Protein AF-A0A6J4XKQ8-F1 (afdb_monomer_lite)

Radius of gyration: 24.66 Å; chains: 1; bounding box: 54×67×96 Å

Foldseek 3Di:
DVVVVVVVVVVVVVVVVVVVVVVVLVVVLVVLVVLLVVLLVQLLVLLVQLLVLLQVCLVPVDLVSLVSSLVSLLSSLVSLLVQLVSCLVNLPLVSLLSSLVSLLSVLNSLVSSLPSLLVVLALVSLVSLVSSLLSSLSSLLSQLLSLQVNLPLVSLQSSLVSLVSSLVSLVSSLVSLVSSLVPDPDPVSNVSSVVSNVVSVVSNVSSVVSNVSSVVSPHDDDPDDDDDDDPDPPDPDDDPDDPDDDPPPPPDDD

Sequence (254 aa):
MSKFLICLKFLVTVLICFSLLSTILTAESAFAAEESDQLLKDAGELLRKAAAAAKQARETGDLNLSKSALQQANTAAGLLLGVADSAQKAGNAELALVALNMANQTSSVISDALLISGAAADASLASAALDVAEKTSLLISNIATMAQQTDNPPLAQAALSAANNSRSMITQVSETARLVAQISTDQTSVEAAEKVVTKSETVLNLNTQATSTALAAGAIPEEGEGFTPAETPSTVSPLPEEPPIQDTEAASQV

pLDDT: mean 82.93, std 18.86, range [33.03, 97.81]

Secondary structure (DSSP, 8-state):
-HHHHHHHHHHHHHHHHHHHHHHHHHHHHHHHHHHHHHHHHHHHHHHHHHHHHHHHHHHH--HHHHHHHHHHHHHHHHHHHHHHHHHHHHT-HHHHHHHHHHHTTHHHHHHHHHTTHHHHT-HHHHHHHHHHHHHHHHHHHHHHHHHHHTT-HHHHHHHHHHHHHHHHHHHHHHHHHHHHHHH---HHHHHHHHHHHHHHHHHHHHHHHHHHHHHHTT-----S----PPPP----PPPPPPPP----------

Structure (mmCIF, N/CA/C/O backbone):
data_AF-A0A6J4XKQ8-F1
#
_entry.id   AF-A0A6J4XKQ8-F1
#
loop_
_atom_site.group_PDB
_atom_site.id
_atom_site.type_symbol
_atom_site.label_atom_id
_atom_site.label_alt_id
_atom_site.label_comp_id
_atom_site.label_asym_id
_atom_site.label_entity_id
_atom_site.label_seq_id
_atom_site.pdbx_PDB_ins_code
_atom_site.Cartn_x
_atom_site.Cartn_y
_atom_site.Cartn_z
_atom_site.occupancy
_atom_site.B_iso_or_equiv
_atom_site.auth_seq_id
_atom_site.auth_comp_id
_atom_site.auth_asym_id
_atom_site.auth_atom_id
_atom_site.pdbx_PDB_model_num
ATOM 1 N N . MET A 1 1 ? 22.391 14.446 -61.683 1.00 58.12 1 MET A N 1
ATOM 2 C CA . MET A 1 1 ? 22.581 15.407 -60.569 1.00 58.12 1 MET A CA 1
ATOM 3 C C . MET A 1 1 ? 21.318 15.659 -59.737 1.00 58.12 1 MET A C 1
ATOM 5 O O . MET A 1 1 ? 21.415 15.566 -58.524 1.00 58.12 1 MET A O 1
ATOM 9 N N . SER A 1 2 ? 20.136 15.898 -60.326 1.00 63.03 2 SER A N 1
ATOM 10 C CA . SER A 1 2 ? 18.899 16.222 -59.570 1.00 63.03 2 SER A CA 1
ATOM 11 C C . SER A 1 2 ? 18.481 15.189 -58.494 1.00 63.03 2 SER A C 1
ATOM 13 O O . SER A 1 2 ? 18.178 15.575 -57.369 1.00 63.03 2 SER A O 1
ATOM 15 N N . LYS A 1 3 ? 18.556 13.876 -58.773 1.00 61.88 3 LYS A N 1
ATOM 16 C CA . LYS A 1 3 ? 18.161 12.819 -57.811 1.00 61.88 3 LYS A CA 1
ATOM 17 C C . LYS A 1 3 ? 19.045 12.742 -56.554 1.00 61.88 3 LYS A C 1
ATOM 19 O O . LYS A 1 3 ? 18.553 12.414 -55.481 1.00 61.88 3 LYS A O 1
ATOM 24 N N . PHE A 1 4 ? 20.328 13.087 -56.674 1.00 71.19 4 PHE A N 1
ATOM 25 C CA . PHE A 1 4 ? 21.279 13.051 -55.556 1.00 71.19 4 PHE A CA 1
ATOM 26 C C . PHE A 1 4 ? 20.995 14.168 -54.539 1.00 71.19 4 PHE A C 1
ATOM 28 O O . PHE A 1 4 ? 21.003 13.941 -53.334 1.00 71.19 4 PHE A O 1
ATOM 35 N N . LEU A 1 5 ? 20.638 15.358 -55.036 1.00 67.94 5 LEU A N 1
ATOM 36 C CA . LEU A 1 5 ? 20.221 16.498 -54.214 1.00 67.94 5 LEU A CA 1
ATOM 37 C C . LEU A 1 5 ? 18.901 16.247 -53.466 1.00 67.94 5 LEU A C 1
ATOM 39 O O . LEU A 1 5 ? 18.729 16.762 -52.365 1.00 67.94 5 LEU A O 1
ATOM 43 N N . ILE A 1 6 ? 17.985 15.453 -54.030 1.00 73.69 6 ILE A N 1
ATOM 44 C CA . ILE A 1 6 ? 16.715 15.087 -53.378 1.00 73.69 6 ILE A CA 1
ATOM 45 C C . ILE A 1 6 ? 16.954 14.079 -52.241 1.00 73.69 6 ILE A C 1
ATOM 47 O O . ILE A 1 6 ? 16.452 14.288 -51.139 1.00 73.69 6 ILE A O 1
ATOM 51 N N . CYS A 1 7 ? 17.775 13.044 -52.466 1.00 66.81 7 CYS A N 1
ATOM 52 C CA . CYS A 1 7 ? 18.160 12.089 -51.417 1.00 66.81 7 CYS A CA 1
ATOM 53 C C . CYS A 1 7 ? 18.889 12.766 -50.250 1.00 66.81 7 CYS A C 1
ATOM 55 O O . CYS A 1 7 ? 18.585 12.488 -49.093 1.00 66.81 7 CYS A O 1
ATOM 57 N N . LEU A 1 8 ? 19.817 13.682 -50.548 1.00 73.19 8 LEU A N 1
ATOM 58 C CA . LEU A 1 8 ? 20.568 14.402 -49.521 1.00 73.19 8 LEU A CA 1
ATOM 59 C C . LEU A 1 8 ? 19.650 15.285 -48.661 1.00 73.19 8 LEU A C 1
ATOM 61 O O . LEU A 1 8 ? 19.777 15.292 -47.442 1.00 73.19 8 LEU A O 1
ATOM 65 N N . LYS A 1 9 ? 18.685 15.982 -49.278 1.00 74.06 9 LYS A N 1
ATOM 66 C CA . LYS A 1 9 ? 17.699 16.791 -48.544 1.00 74.06 9 LYS A CA 1
ATOM 67 C C . LYS A 1 9 ? 16.803 15.938 -47.645 1.00 74.06 9 LYS A C 1
ATOM 69 O O . LYS A 1 9 ? 16.582 16.318 -46.504 1.00 74.06 9 LYS A O 1
ATOM 74 N N . PHE A 1 10 ? 16.344 14.781 -48.125 1.00 75.31 10 PHE A N 1
ATOM 75 C CA . PHE A 1 10 ? 15.509 13.876 -47.330 1.00 75.31 10 PHE A CA 1
ATOM 76 C C . PHE A 1 10 ? 16.264 13.310 -46.117 1.00 75.31 10 PHE A C 1
ATOM 78 O O . PHE A 1 10 ? 15.735 13.322 -45.010 1.00 75.31 10 PHE A O 1
ATOM 85 N N . LEU A 1 11 ? 17.526 12.900 -46.298 1.00 76.88 11 LEU A N 1
ATOM 86 C CA . LEU A 1 11 ? 18.382 12.416 -45.210 1.00 76.88 11 LEU A CA 1
ATOM 87 C C . LEU A 1 11 ? 18.601 13.490 -44.131 1.00 76.88 11 LEU A C 1
ATOM 89 O O . LEU A 1 11 ? 18.494 13.200 -42.943 1.00 76.88 11 LEU A O 1
ATOM 93 N N . VAL A 1 12 ? 18.867 14.737 -44.539 1.00 74.00 12 VAL A N 1
ATOM 94 C CA . VAL A 1 12 ? 19.065 15.864 -43.613 1.00 74.00 12 VAL A CA 1
ATOM 95 C C . VAL A 1 12 ? 17.780 16.185 -42.848 1.00 74.00 12 VAL A C 1
ATOM 97 O O . VAL A 1 12 ? 17.836 16.386 -41.640 1.00 74.00 12 VAL A O 1
ATOM 100 N N . THR A 1 13 ? 16.615 16.178 -43.503 1.00 76.56 13 THR A N 1
ATOM 101 C CA . THR A 1 13 ? 15.329 16.388 -42.818 1.00 76.56 13 THR A CA 1
ATOM 102 C C . THR A 1 13 ? 15.037 15.281 -41.804 1.00 76.56 13 THR A C 1
ATOM 104 O O . THR A 1 13 ? 14.657 15.589 -40.678 1.00 76.56 13 THR A O 1
ATOM 107 N N . VAL A 1 14 ? 15.274 14.011 -42.152 1.00 74.81 14 VAL A N 1
ATOM 108 C CA . VAL A 1 14 ? 15.097 12.881 -41.223 1.00 74.81 14 VAL A CA 1
ATOM 109 C C . VAL A 1 14 ? 16.048 12.993 -40.027 1.00 74.81 14 VAL A C 1
ATOM 111 O O . VAL A 1 14 ? 15.611 12.806 -38.895 1.00 74.81 14 VAL A O 1
ATOM 114 N N . LEU A 1 15 ? 17.314 13.361 -40.249 1.00 69.06 15 LEU A N 1
ATOM 115 C CA . LEU A 1 15 ? 18.291 13.571 -39.175 1.00 69.06 15 LEU A CA 1
ATOM 116 C C . LEU A 1 15 ? 17.899 14.723 -38.242 1.00 69.06 15 LEU A C 1
ATOM 118 O O . LEU A 1 15 ? 18.002 14.566 -37.031 1.00 69.06 15 LEU A O 1
ATOM 122 N N . ILE A 1 16 ? 17.403 15.843 -38.781 1.00 73.06 16 ILE A N 1
ATOM 123 C CA . ILE A 1 16 ? 16.929 16.981 -37.976 1.00 73.06 16 ILE A CA 1
ATOM 124 C C . ILE A 1 16 ? 15.706 16.583 -37.141 1.00 73.06 16 ILE A C 1
ATOM 126 O O . ILE A 1 16 ? 15.649 16.887 -35.949 1.00 73.06 16 ILE A O 1
ATOM 130 N N . CYS A 1 17 ? 14.745 15.869 -37.734 1.00 65.12 17 CYS A N 1
ATOM 131 C CA . CYS A 1 17 ? 13.585 15.358 -37.005 1.00 65.12 17 CYS A CA 1
ATOM 132 C C . CYS A 1 17 ? 13.999 14.380 -35.900 1.00 65.12 17 CYS A C 1
ATOM 134 O O . CYS A 1 17 ? 13.488 14.484 -34.790 1.00 65.12 17 CYS A O 1
ATOM 136 N N . PHE A 1 18 ? 14.955 13.484 -36.165 1.00 66.56 18 PHE A N 1
ATOM 137 C CA . PHE A 1 18 ? 15.465 12.544 -35.167 1.00 66.56 18 PHE A CA 1
ATOM 138 C C . PHE A 1 18 ? 16.222 13.258 -34.039 1.00 66.56 18 PHE A C 1
ATOM 140 O O . PHE A 1 18 ? 16.016 12.937 -32.873 1.00 66.56 18 PHE A O 1
ATOM 147 N N . SER A 1 19 ? 17.034 14.276 -34.352 1.00 58.72 19 SER A N 1
ATOM 148 C CA . SER A 1 19 ? 17.721 15.070 -33.329 1.00 58.72 19 SER A CA 1
ATOM 149 C C . SER A 1 19 ? 16.749 15.879 -32.473 1.00 58.72 19 SER A C 1
ATOM 151 O O . SER A 1 19 ? 16.902 15.913 -31.256 1.00 58.72 19 SER A O 1
ATOM 153 N N . LEU A 1 20 ? 15.719 16.485 -33.073 1.00 64.00 20 LEU A N 1
ATOM 154 C CA . LEU A 1 20 ? 14.698 17.227 -32.329 1.00 64.00 20 LEU A CA 1
ATOM 155 C C . LEU A 1 20 ? 13.884 16.291 -31.434 1.00 64.00 20 LEU A C 1
ATOM 157 O O . LEU A 1 20 ? 13.702 16.592 -30.260 1.00 64.00 20 LEU A O 1
ATOM 161 N N . LEU A 1 21 ? 13.469 15.134 -31.958 1.00 65.12 21 LEU A N 1
ATOM 162 C CA . LEU A 1 21 ? 12.744 14.126 -31.189 1.00 65.12 21 LEU A CA 1
ATOM 163 C C . LEU A 1 21 ? 13.592 13.590 -30.030 1.00 65.12 21 LEU A C 1
ATOM 165 O O . LEU A 1 21 ? 13.099 13.506 -28.913 1.00 65.12 21 LEU A O 1
ATOM 169 N N . SER A 1 22 ? 14.877 13.311 -30.269 1.00 60.38 22 SER A N 1
ATOM 170 C CA . SER A 1 22 ? 15.812 12.884 -29.224 1.00 60.38 22 SER A CA 1
ATOM 171 C C . SER A 1 22 ? 16.005 13.956 -28.153 1.00 60.38 22 SER A C 1
ATOM 173 O O . SER A 1 22 ? 16.063 13.615 -26.979 1.00 60.38 22 SER A O 1
ATOM 175 N N . THR A 1 23 ? 16.087 15.235 -28.535 1.00 60.22 23 THR A N 1
ATOM 176 C CA . THR A 1 23 ? 16.286 16.340 -27.581 1.00 60.22 23 THR A CA 1
ATOM 177 C C . THR A 1 23 ? 15.043 16.553 -26.713 1.00 60.22 23 THR A C 1
ATOM 179 O O . THR A 1 23 ? 15.157 16.750 -25.503 1.00 60.22 23 THR A O 1
ATOM 182 N N . ILE A 1 24 ? 13.852 16.466 -27.316 1.00 59.69 24 ILE A N 1
ATOM 183 C CA . ILE A 1 24 ? 12.571 16.551 -26.604 1.00 59.69 24 ILE A CA 1
ATOM 184 C C . ILE A 1 24 ? 12.434 15.378 -25.622 1.00 59.69 24 ILE A C 1
ATOM 186 O O . ILE A 1 24 ? 12.161 15.619 -24.450 1.00 59.69 24 ILE A O 1
ATOM 190 N N . LEU A 1 25 ? 12.736 14.145 -26.056 1.00 59.19 25 LEU A N 1
ATOM 191 C CA . LEU A 1 25 ? 12.721 12.964 -25.181 1.00 59.19 25 LEU A CA 1
ATOM 192 C C . LEU A 1 25 ? 13.674 13.115 -23.986 1.00 59.19 25 LEU A C 1
ATOM 194 O O . LEU A 1 25 ? 13.309 12.792 -22.858 1.00 59.19 25 LEU A O 1
ATOM 198 N N . THR A 1 26 ? 14.888 13.630 -24.211 1.00 60.62 26 THR A N 1
ATOM 199 C CA . THR A 1 26 ? 15.856 13.826 -23.121 1.00 60.62 26 THR A CA 1
ATOM 200 C C . THR A 1 26 ? 15.419 14.905 -22.134 1.00 60.62 26 THR A C 1
ATOM 202 O O . THR A 1 26 ? 15.593 14.727 -20.931 1.00 60.62 26 THR A O 1
ATOM 205 N N . ALA A 1 27 ? 14.818 16.000 -22.606 1.00 55.28 27 ALA A N 1
ATOM 206 C CA . ALA A 1 27 ? 14.344 17.061 -21.722 1.00 55.28 27 ALA A CA 1
ATOM 207 C C . ALA A 1 27 ? 13.188 16.578 -20.831 1.00 55.28 27 ALA A C 1
ATOM 209 O O . ALA A 1 27 ? 13.205 16.814 -19.627 1.00 55.28 27 ALA A O 1
ATOM 210 N N . GLU A 1 28 ? 12.229 15.844 -21.397 1.00 58.56 28 GLU A N 1
ATOM 211 C CA . GLU A 1 28 ? 11.072 15.314 -20.664 1.00 58.56 28 GLU A CA 1
ATOM 212 C C . GLU A 1 28 ? 11.491 14.300 -19.585 1.00 58.56 28 GLU A C 1
ATOM 214 O O . GLU A 1 28 ? 10.994 14.342 -18.461 1.00 58.56 28 GLU A O 1
ATOM 219 N N . SER A 1 29 ? 12.497 13.467 -19.877 1.00 58.44 29 SER A N 1
ATOM 220 C CA . SER A 1 29 ? 13.060 12.531 -18.896 1.00 58.44 29 SER A CA 1
ATOM 221 C C . SER A 1 29 ? 13.779 13.213 -17.722 1.00 58.44 29 SER A C 1
ATOM 223 O O . SER A 1 29 ? 13.717 12.714 -16.600 1.00 58.44 29 SER A O 1
ATOM 225 N N . ALA A 1 30 ? 14.419 14.367 -17.947 1.00 60.91 30 ALA A N 1
ATOM 226 C CA . ALA A 1 30 ? 15.122 15.104 -16.897 1.00 60.91 30 ALA A CA 1
ATOM 227 C C . ALA A 1 30 ? 14.151 15.801 -15.928 1.00 60.91 30 ALA A C 1
ATOM 229 O O . ALA A 1 30 ? 14.343 15.732 -14.717 1.00 60.91 30 ALA A O 1
ATOM 230 N N . PHE A 1 31 ? 13.076 16.406 -16.445 1.00 60.66 31 PHE A N 1
ATOM 231 C CA . PHE A 1 31 ? 12.035 17.015 -15.608 1.00 60.66 31 PHE A CA 1
ATOM 232 C C . PHE A 1 31 ? 11.281 15.973 -14.772 1.00 60.66 31 PHE A C 1
ATOM 234 O O . PHE A 1 31 ? 11.050 16.191 -13.585 1.00 60.66 31 PHE A O 1
ATOM 241 N N . ALA A 1 32 ? 10.955 14.816 -15.360 1.00 66.75 32 ALA A N 1
ATOM 242 C CA . ALA A 1 32 ? 10.296 13.728 -14.639 1.00 66.75 32 ALA A CA 1
ATOM 243 C C . ALA A 1 32 ? 11.164 13.163 -13.497 1.00 66.75 32 ALA A C 1
ATOM 245 O O . ALA A 1 32 ? 10.631 12.733 -12.472 1.00 66.75 32 ALA A O 1
ATOM 246 N N . ALA A 1 33 ? 12.493 13.174 -13.651 1.00 69.81 33 ALA A N 1
ATOM 247 C CA . ALA A 1 33 ? 13.421 12.749 -12.606 1.00 69.81 33 ALA A CA 1
ATOM 248 C C . ALA A 1 33 ? 13.465 13.743 -11.431 1.00 69.81 33 ALA A C 1
ATOM 250 O O . ALA A 1 33 ? 13.356 13.325 -10.282 1.00 69.81 33 ALA A O 1
ATOM 251 N N . GLU A 1 34 ? 13.551 15.049 -11.707 1.00 76.62 34 GLU A N 1
ATOM 252 C CA . GLU A 1 34 ? 13.601 16.085 -10.663 1.00 76.62 34 GLU A CA 1
ATOM 253 C C . GLU A 1 34 ? 12.299 16.152 -9.845 1.00 76.62 34 GLU A C 1
ATOM 255 O O . GLU A 1 34 ? 12.335 16.247 -8.616 1.00 76.62 34 GLU A O 1
ATOM 260 N N . GLU A 1 35 ? 11.143 16.018 -10.502 1.00 85.56 35 GLU A N 1
ATOM 261 C CA . GLU A 1 35 ? 9.848 15.927 -9.819 1.00 85.56 35 GLU A CA 1
ATOM 262 C C . GLU A 1 35 ? 9.760 14.671 -8.939 1.00 85.56 35 GLU A C 1
ATOM 264 O O . GLU A 1 35 ? 9.340 14.741 -7.781 1.00 85.56 35 GLU A O 1
ATOM 269 N N . SER A 1 36 ? 10.211 13.524 -9.455 1.00 87.38 36 SER A N 1
ATOM 270 C CA . SER A 1 36 ? 10.188 12.258 -8.713 1.00 87.38 36 SER A CA 1
ATOM 271 C C . SER A 1 36 ? 11.089 12.290 -7.475 1.00 87.38 36 SER A C 1
ATOM 273 O O . SER A 1 36 ? 10.702 11.774 -6.427 1.00 87.38 36 SER A O 1
ATOM 275 N N . ASP A 1 37 ? 12.249 12.945 -7.554 1.00 88.69 37 ASP A N 1
ATOM 276 C CA . ASP A 1 37 ? 13.157 13.120 -6.416 1.00 88.69 37 ASP A CA 1
ATOM 277 C C . ASP A 1 37 ? 12.525 13.946 -5.292 1.00 88.69 37 ASP A C 1
ATOM 279 O O . ASP A 1 37 ? 12.684 13.618 -4.110 1.00 88.69 37 ASP A O 1
ATOM 283 N N . GLN A 1 38 ? 11.790 15.009 -5.630 1.00 91.06 38 GLN A N 1
ATOM 284 C CA . GLN A 1 38 ? 11.085 15.802 -4.626 1.00 91.06 38 GLN A CA 1
ATOM 285 C C . GLN A 1 38 ? 9.952 14.996 -3.980 1.00 91.06 38 GLN A C 1
ATOM 287 O O . GLN A 1 38 ? 9.848 14.963 -2.753 1.00 91.06 38 GLN A O 1
ATOM 292 N N . LEU A 1 39 ? 9.162 14.273 -4.781 1.00 94.19 39 LEU A N 1
ATOM 293 C CA . LEU A 1 39 ? 8.099 13.399 -4.275 1.00 94.19 39 LEU A CA 1
ATOM 294 C C . LEU A 1 39 ? 8.641 12.319 -3.329 1.00 94.19 39 LEU A C 1
ATOM 296 O O . LEU A 1 39 ? 8.021 12.038 -2.303 1.00 94.19 39 LEU A O 1
ATOM 300 N N . LEU A 1 40 ? 9.805 11.735 -3.635 1.00 94.94 40 LEU A N 1
ATOM 301 C CA . LEU A 1 40 ? 10.474 10.769 -2.762 1.00 94.94 40 LEU A CA 1
ATOM 302 C C . LEU A 1 40 ? 10.909 11.394 -1.434 1.00 94.94 40 LEU A C 1
ATOM 304 O O . LEU A 1 40 ? 10.693 10.793 -0.379 1.00 94.94 40 LEU A O 1
ATOM 308 N N . LYS A 1 41 ? 11.488 12.600 -1.453 1.00 94.38 41 LYS A N 1
ATOM 309 C CA . LYS A 1 41 ? 11.872 13.316 -0.224 1.00 94.38 41 LYS A CA 1
ATOM 310 C C . LYS A 1 41 ? 10.656 13.593 0.656 1.00 94.38 41 LYS A C 1
ATOM 312 O O . LYS A 1 41 ? 10.679 13.253 1.842 1.00 94.38 41 LYS A O 1
ATOM 317 N N . ASP A 1 42 ? 9.588 14.119 0.066 1.00 96.38 42 ASP A N 1
ATOM 318 C CA . ASP A 1 42 ? 8.350 14.450 0.773 1.00 96.38 42 ASP A CA 1
ATOM 319 C C . ASP A 1 42 ? 7.683 13.189 1.343 1.00 96.38 42 ASP A C 1
ATOM 321 O O . ASP A 1 42 ? 7.287 13.153 2.512 1.00 96.38 42 ASP A O 1
ATOM 325 N N . ALA A 1 43 ? 7.624 12.109 0.556 1.00 96.12 43 ALA A N 1
ATOM 326 C CA . ALA A 1 43 ? 7.131 10.815 1.017 1.00 96.12 43 ALA A CA 1
ATOM 327 C C . ALA A 1 43 ? 7.962 10.274 2.188 1.00 96.12 43 ALA A C 1
ATOM 329 O O . ALA A 1 43 ? 7.404 9.775 3.166 1.00 96.12 43 ALA A O 1
ATOM 330 N N . GLY A 1 44 ? 9.289 10.398 2.125 1.00 95.00 44 GLY A N 1
ATOM 331 C CA . GLY A 1 44 ? 10.193 9.950 3.182 1.00 95.00 44 GLY A CA 1
ATOM 332 C C . GLY A 1 44 ? 10.031 10.738 4.478 1.00 95.00 44 GLY A C 1
ATOM 333 O O . GLY A 1 44 ? 10.047 10.160 5.567 1.00 95.00 44 GLY A O 1
ATOM 334 N N . GLU A 1 45 ? 9.832 12.053 4.389 1.00 97.00 45 GLU A N 1
ATOM 335 C CA . GLU A 1 45 ? 9.540 12.884 5.555 1.00 97.00 45 GLU A CA 1
ATOM 336 C C . GLU A 1 45 ? 8.201 12.504 6.195 1.00 97.00 45 GLU A C 1
ATOM 338 O O . GLU A 1 45 ? 8.130 12.316 7.414 1.00 97.00 45 GLU A O 1
ATOM 343 N N . LEU A 1 46 ? 7.160 12.325 5.379 1.00 97.50 46 LEU A N 1
ATOM 344 C CA . LEU A 1 46 ? 5.842 11.895 5.838 1.00 97.50 46 LEU A CA 1
ATOM 345 C C . LEU A 1 46 ? 5.886 10.513 6.494 1.00 97.50 46 LEU A C 1
ATOM 347 O O . LEU A 1 46 ? 5.298 10.345 7.557 1.00 97.50 46 LEU A O 1
ATOM 351 N N . LEU A 1 47 ? 6.617 9.544 5.934 1.00 96.25 47 LEU A N 1
ATOM 352 C CA . LEU A 1 47 ? 6.777 8.216 6.541 1.00 96.25 47 LEU A CA 1
ATOM 353 C C . LEU A 1 47 ? 7.508 8.279 7.882 1.00 96.25 47 LEU A C 1
ATOM 355 O O . LEU A 1 47 ? 7.101 7.609 8.830 1.00 96.25 47 LEU A O 1
ATOM 359 N N . ARG A 1 48 ? 8.547 9.113 8.002 1.00 97.00 48 ARG A N 1
ATOM 360 C CA . ARG A 1 48 ? 9.260 9.301 9.274 1.00 97.00 48 ARG A CA 1
ATOM 361 C C . ARG A 1 48 ? 8.336 9.874 10.347 1.00 97.00 48 ARG A C 1
ATOM 363 O O . ARG A 1 48 ? 8.321 9.375 11.472 1.00 97.00 48 ARG A O 1
ATOM 370 N N . LYS A 1 49 ? 7.564 10.908 10.005 1.00 96.81 49 LYS A N 1
ATOM 371 C CA . LYS A 1 49 ? 6.590 11.515 10.920 1.00 96.81 49 LYS A CA 1
ATOM 372 C C . LYS A 1 49 ? 5.463 10.531 11.268 1.00 96.81 49 LYS A C 1
ATOM 374 O O . LYS A 1 49 ? 5.105 10.419 12.439 1.00 96.81 49 LYS A O 1
ATOM 379 N N . ALA A 1 50 ? 4.988 9.752 10.294 1.00 95.88 50 ALA A N 1
ATOM 380 C CA . ALA A 1 50 ? 3.979 8.717 10.491 1.00 95.88 50 ALA A CA 1
ATOM 381 C C . ALA A 1 50 ? 4.460 7.626 11.456 1.00 95.88 50 ALA A C 1
ATOM 383 O O . ALA A 1 50 ? 3.753 7.287 12.399 1.00 95.88 50 ALA A O 1
ATOM 384 N N . ALA A 1 51 ? 5.682 7.120 11.269 1.00 94.75 51 ALA A N 1
ATOM 385 C CA . ALA A 1 51 ? 6.278 6.113 12.143 1.00 94.75 51 ALA A CA 1
ATOM 386 C C . ALA A 1 51 ? 6.463 6.629 13.576 1.00 94.75 51 ALA A C 1
ATOM 388 O O . ALA A 1 51 ? 6.132 5.929 14.532 1.00 94.75 51 ALA A O 1
ATOM 389 N N . ALA A 1 52 ? 6.934 7.870 13.741 1.00 95.19 52 ALA A N 1
ATOM 390 C CA . ALA A 1 52 ? 7.057 8.490 15.058 1.00 95.19 52 ALA A CA 1
ATOM 391 C C . ALA A 1 52 ? 5.692 8.628 15.754 1.00 95.19 52 ALA A C 1
ATOM 393 O O . ALA A 1 52 ? 5.560 8.261 16.922 1.00 95.19 52 ALA A O 1
ATOM 394 N N . ALA A 1 53 ? 4.669 9.093 15.029 1.00 95.56 53 ALA A N 1
ATOM 395 C CA . ALA A 1 53 ? 3.314 9.228 15.552 1.00 95.56 53 ALA A CA 1
ATOM 396 C C . ALA A 1 53 ? 2.679 7.871 15.896 1.00 95.56 53 ALA A C 1
ATOM 398 O O . ALA A 1 53 ? 2.079 7.752 16.959 1.00 95.56 53 ALA A O 1
ATOM 399 N N . ALA A 1 54 ? 2.844 6.839 15.059 1.00 93.44 54 ALA A N 1
ATOM 400 C CA . ALA A 1 54 ? 2.325 5.493 15.325 1.00 93.44 54 ALA A CA 1
ATOM 401 C C . ALA A 1 54 ? 2.982 4.867 16.559 1.00 93.44 54 ALA A C 1
ATOM 403 O O . ALA A 1 54 ? 2.298 4.319 17.423 1.00 93.44 54 ALA A O 1
ATOM 404 N N . LYS A 1 55 ? 4.306 5.010 16.684 1.00 94.12 55 LYS A N 1
ATOM 405 C CA . LYS A 1 55 ? 5.039 4.558 17.867 1.00 94.12 55 LYS A CA 1
ATOM 406 C C . LYS A 1 55 ? 4.542 5.264 19.128 1.00 94.12 55 LYS A C 1
ATOM 408 O O . LYS A 1 55 ? 4.248 4.605 20.120 1.00 94.12 55 LYS A O 1
ATOM 413 N N . GLN A 1 56 ? 4.403 6.588 19.081 1.00 93.44 56 GLN A N 1
ATOM 414 C CA . GLN A 1 56 ? 3.901 7.352 20.218 1.00 93.44 56 GLN A CA 1
ATOM 415 C C . GLN A 1 56 ? 2.452 6.970 20.556 1.00 93.44 56 GLN A C 1
ATOM 417 O O . GLN A 1 56 ? 2.142 6.785 21.726 1.00 93.44 56 GLN A O 1
ATOM 422 N N . ALA A 1 57 ? 1.589 6.775 19.554 1.00 92.62 57 ALA A N 1
ATOM 423 C CA . ALA A 1 57 ? 0.213 6.312 19.739 1.00 92.62 57 ALA A CA 1
ATOM 424 C C . ALA A 1 57 ? 0.154 4.960 20.456 1.00 92.62 57 ALA A C 1
ATOM 426 O O . ALA A 1 57 ? -0.656 4.768 21.359 1.00 92.62 57 ALA A O 1
ATOM 427 N N . ARG A 1 58 ? 1.043 4.032 20.092 1.00 90.81 58 ARG A N 1
ATOM 428 C CA . ARG A 1 58 ? 1.178 2.732 20.752 1.00 90.81 58 ARG A CA 1
ATOM 429 C C . ARG A 1 58 ? 1.630 2.865 22.209 1.00 90.81 58 ARG A C 1
ATOM 431 O O . ARG A 1 58 ? 1.153 2.116 23.055 1.00 90.81 58 ARG A O 1
ATOM 438 N N . GLU A 1 59 ? 2.546 3.784 22.502 1.00 91.94 59 GLU A N 1
ATOM 439 C CA . GLU A 1 59 ? 3.064 4.017 23.858 1.00 91.94 59 GLU A CA 1
ATOM 440 C C . GLU A 1 59 ? 2.043 4.716 24.769 1.00 91.94 59 GLU A C 1
ATOM 442 O O . GLU A 1 59 ? 1.981 4.418 25.962 1.00 91.94 59 GLU A O 1
ATOM 447 N N . THR A 1 60 ? 1.236 5.629 24.226 1.00 93.12 60 THR A N 1
ATOM 448 C CA . THR A 1 60 ? 0.293 6.450 25.003 1.00 93.12 60 THR A CA 1
ATOM 449 C C . THR A 1 60 ? -1.152 5.961 24.949 1.00 93.12 60 THR A C 1
ATOM 451 O O . THR A 1 60 ? -1.965 6.386 25.769 1.00 93.12 60 THR A O 1
ATOM 454 N N . GLY A 1 61 ? -1.496 5.096 23.993 1.00 90.25 61 GLY A N 1
ATOM 455 C CA . GLY A 1 61 ? -2.879 4.724 23.694 1.00 90.25 61 GLY A CA 1
ATOM 456 C C . GLY A 1 61 ? -3.675 5.812 22.959 1.00 90.25 61 GLY A C 1
ATOM 457 O O . GLY A 1 61 ? -4.902 5.739 22.921 1.00 90.25 61 GLY A O 1
ATOM 458 N N . ASP A 1 62 ? -3.020 6.842 22.408 1.00 92.06 62 ASP A N 1
ATOM 459 C CA . ASP A 1 62 ? -3.702 7.987 21.792 1.00 92.06 62 ASP A CA 1
ATOM 460 C C . ASP A 1 62 ? -4.194 7.680 20.366 1.00 92.06 62 ASP A C 1
ATOM 462 O O . ASP A 1 62 ? -3.433 7.643 19.395 1.00 92.06 62 ASP A O 1
ATOM 466 N N . LEU A 1 63 ? -5.514 7.531 20.232 1.00 91.81 63 LEU A N 1
ATOM 467 C CA . LEU A 1 63 ? -6.192 7.288 18.956 1.00 91.81 63 LEU A CA 1
ATOM 468 C C . LEU A 1 63 ? -5.977 8.395 17.921 1.00 91.81 63 LEU A C 1
ATOM 470 O O . LEU A 1 63 ? -5.932 8.102 16.724 1.00 91.81 63 LEU A O 1
ATOM 474 N N . ASN A 1 64 ? -5.837 9.654 18.339 1.00 93.69 64 ASN A N 1
ATOM 475 C CA . ASN A 1 64 ? -5.625 10.758 17.405 1.00 93.69 64 ASN A CA 1
ATOM 476 C C . ASN A 1 64 ? -4.230 10.689 16.781 1.00 93.69 64 ASN A C 1
ATOM 478 O O . ASN A 1 64 ? -4.079 10.991 15.595 1.00 93.69 64 ASN A O 1
ATOM 482 N N . LEU A 1 65 ? -3.228 10.232 17.538 1.00 95.25 65 LEU A N 1
ATOM 483 C CA . LEU A 1 65 ? -1.893 9.981 17.000 1.00 95.25 65 LEU A CA 1
ATOM 484 C C . LEU A 1 65 ? -1.904 8.821 15.999 1.00 95.25 65 LEU A C 1
ATOM 486 O O . LEU A 1 65 ? -1.309 8.967 14.933 1.00 95.25 65 LEU A O 1
ATOM 490 N N . SER A 1 66 ? -2.649 7.736 16.251 1.00 94.69 66 SER A N 1
ATOM 491 C CA . SER A 1 66 ? -2.818 6.664 15.253 1.00 94.69 66 SER A CA 1
ATOM 492 C C . SER A 1 66 ? -3.506 7.155 13.979 1.00 94.69 66 SER A C 1
ATOM 494 O O . SER A 1 66 ? -3.054 6.839 12.880 1.00 94.69 66 SER A O 1
ATOM 496 N N . LYS A 1 67 ? -4.564 7.970 14.094 1.00 94.94 67 LYS A N 1
ATOM 497 C CA . LYS A 1 67 ? -5.239 8.570 12.926 1.00 94.94 67 LYS A CA 1
ATOM 498 C C . LYS A 1 67 ? -4.287 9.463 12.134 1.00 94.94 67 LYS A C 1
ATOM 500 O O . LYS A 1 67 ? -4.211 9.343 10.914 1.00 94.94 67 LYS A O 1
ATOM 505 N N . SER A 1 68 ? -3.527 10.307 12.829 1.00 96.12 68 SER A N 1
ATOM 506 C CA . SER A 1 68 ? -2.514 11.174 12.220 1.00 96.12 68 SER A CA 1
ATOM 507 C C . SER A 1 68 ? -1.419 10.367 11.517 1.00 96.12 68 SER A C 1
ATOM 509 O O . SER A 1 68 ? -1.060 10.677 10.382 1.00 96.12 68 SER A O 1
ATOM 511 N N . ALA A 1 69 ? -0.934 9.291 12.141 1.00 96.31 69 ALA A N 1
ATOM 512 C CA . ALA A 1 69 ? 0.063 8.404 11.555 1.00 96.31 69 ALA A CA 1
ATOM 513 C C . ALA A 1 69 ? -0.440 7.755 10.259 1.00 96.31 69 ALA A C 1
ATOM 515 O O . ALA A 1 69 ? 0.228 7.828 9.228 1.00 96.31 69 ALA A O 1
ATOM 516 N N . LEU A 1 70 ? -1.647 7.183 10.285 1.00 96.31 70 LEU A N 1
ATOM 517 C CA . LEU A 1 70 ? -2.261 6.569 9.108 1.00 96.31 70 LEU A CA 1
ATOM 518 C C . LEU A 1 70 ? -2.533 7.597 8.008 1.00 96.31 70 LEU A C 1
ATOM 520 O O . LEU A 1 70 ? -2.288 7.311 6.841 1.00 96.31 70 LEU A O 1
ATOM 524 N N . GLN A 1 71 ? -2.964 8.812 8.353 1.00 97.44 71 GLN A N 1
ATOM 525 C CA . GLN A 1 71 ? -3.156 9.888 7.380 1.00 97.44 71 GLN A CA 1
ATOM 526 C C . GLN A 1 71 ? -1.842 10.266 6.683 1.00 97.44 71 GLN A C 1
ATOM 528 O O . GLN A 1 71 ? -1.810 10.398 5.461 1.00 97.44 71 GLN A O 1
ATOM 533 N N . GLN A 1 72 ? -0.752 10.415 7.437 1.00 96.75 72 GLN A N 1
ATOM 534 C CA . GLN A 1 72 ? 0.559 10.744 6.878 1.00 96.75 72 GLN A CA 1
ATOM 535 C C . GLN A 1 72 ? 1.105 9.611 6.003 1.00 96.75 72 GLN A C 1
ATOM 537 O O . GLN A 1 72 ? 1.563 9.871 4.890 1.00 96.75 72 GLN A O 1
ATOM 542 N N . ALA A 1 73 ? 0.976 8.356 6.447 1.00 96.94 73 ALA A N 1
ATOM 543 C CA . ALA A 1 73 ? 1.324 7.187 5.640 1.00 96.94 73 ALA A CA 1
ATOM 544 C C . ALA A 1 73 ? 0.481 7.101 4.359 1.00 96.94 73 ALA A C 1
ATOM 546 O O . ALA A 1 73 ? 1.000 6.755 3.301 1.00 96.94 73 ALA A O 1
ATOM 547 N N . ASN A 1 74 ? -0.799 7.472 4.422 1.00 97.31 74 ASN A N 1
ATOM 548 C CA . ASN A 1 74 ? -1.704 7.471 3.276 1.00 97.31 74 ASN A CA 1
ATOM 549 C C . ASN A 1 74 ? -1.329 8.532 2.233 1.00 97.31 74 ASN A C 1
ATOM 551 O O . ASN A 1 74 ? -1.447 8.291 1.026 1.00 97.31 74 ASN A O 1
ATOM 555 N N . THR A 1 75 ? -0.883 9.706 2.684 1.00 97.81 75 THR A N 1
ATOM 556 C CA . THR A 1 75 ? -0.337 10.742 1.801 1.00 97.81 75 THR A CA 1
ATOM 557 C C . THR A 1 75 ? 0.975 10.272 1.185 1.00 97.81 75 THR A C 1
ATOM 559 O O . THR A 1 75 ? 1.109 10.319 -0.034 1.00 97.81 75 THR A O 1
ATOM 562 N N . ALA A 1 76 ? 1.897 9.729 1.988 1.00 96.44 76 ALA A N 1
ATOM 563 C CA . ALA A 1 76 ? 3.169 9.208 1.495 1.00 96.44 76 ALA A CA 1
ATOM 564 C C . ALA A 1 76 ? 2.977 8.099 0.449 1.00 96.44 76 ALA A C 1
ATOM 566 O O . ALA A 1 76 ? 3.563 8.168 -0.625 1.00 96.44 76 ALA A O 1
ATOM 567 N N . ALA A 1 77 ? 2.098 7.127 0.709 1.00 97.06 77 ALA A N 1
ATOM 568 C CA . ALA A 1 77 ? 1.765 6.070 -0.246 1.00 97.06 77 ALA A CA 1
ATOM 569 C C . ALA A 1 77 ? 1.189 6.631 -1.559 1.00 97.06 77 ALA A C 1
ATOM 571 O O . ALA A 1 77 ? 1.458 6.092 -2.628 1.00 97.06 77 ALA A O 1
ATOM 572 N N . GLY A 1 78 ? 0.434 7.734 -1.493 1.00 96.94 78 GLY A N 1
ATOM 573 C CA . GLY A 1 78 ? -0.055 8.441 -2.678 1.00 96.94 78 GLY A CA 1
ATOM 574 C C . GLY A 1 78 ? 1.067 9.078 -3.502 1.00 96.94 78 GLY A C 1
ATOM 575 O O . GLY A 1 78 ? 1.073 8.937 -4.722 1.00 96.94 78 GLY A O 1
ATOM 576 N N . LEU A 1 79 ? 2.038 9.725 -2.849 1.00 96.69 79 LEU A N 1
ATOM 577 C CA . LEU A 1 79 ? 3.210 10.291 -3.529 1.00 96.69 79 LEU A CA 1
ATOM 578 C C . LEU A 1 79 ? 4.062 9.189 -4.171 1.00 96.69 79 LEU A C 1
ATOM 580 O O . LEU A 1 79 ? 4.436 9.300 -5.334 1.00 96.69 79 LEU A O 1
ATOM 584 N N . LEU A 1 80 ? 4.300 8.089 -3.450 1.00 96.44 80 LEU A N 1
ATOM 585 C CA . LEU A 1 80 ? 5.057 6.939 -3.955 1.00 96.44 80 LEU A CA 1
ATOM 586 C C . LEU A 1 80 ? 4.363 6.261 -5.141 1.00 96.44 80 LEU A C 1
ATOM 588 O O . LEU A 1 80 ? 5.039 5.792 -6.053 1.00 96.44 80 LEU A O 1
ATOM 592 N N . LEU A 1 81 ? 3.027 6.230 -5.160 1.00 95.19 81 LEU A N 1
ATOM 593 C CA . LEU A 1 81 ? 2.271 5.748 -6.316 1.00 95.19 81 LEU A CA 1
ATOM 594 C C . LEU A 1 81 ? 2.503 6.643 -7.543 1.00 95.19 81 LEU A C 1
ATOM 596 O O . LEU A 1 81 ? 2.678 6.124 -8.643 1.00 95.19 81 LEU A O 1
ATOM 600 N N . GLY A 1 82 ? 2.563 7.964 -7.348 1.00 93.44 82 GLY A N 1
ATOM 601 C CA . GLY A 1 82 ? 2.946 8.915 -8.396 1.00 93.44 82 GLY A CA 1
ATOM 602 C C . GLY A 1 82 ? 4.369 8.677 -8.909 1.00 93.44 82 GLY A C 1
ATOM 603 O O . GLY A 1 82 ? 4.583 8.616 -10.116 1.00 93.44 82 GLY A O 1
ATOM 604 N N . VAL A 1 83 ? 5.328 8.441 -8.007 1.00 92.94 83 VAL A N 1
ATOM 605 C CA . VAL A 1 83 ? 6.711 8.094 -8.382 1.00 92.94 83 VAL A CA 1
ATOM 606 C C . VAL A 1 83 ? 6.765 6.786 -9.175 1.00 92.94 83 VAL A C 1
ATOM 608 O O . VAL A 1 83 ? 7.479 6.710 -10.171 1.00 92.94 83 VAL A O 1
ATOM 611 N N . ALA A 1 84 ? 6.000 5.765 -8.782 1.00 92.50 84 ALA A N 1
ATOM 612 C CA . ALA A 1 84 ? 5.941 4.496 -9.507 1.00 92.50 84 ALA A CA 1
ATOM 613 C C . ALA A 1 84 ? 5.352 4.652 -10.922 1.00 92.50 84 ALA A C 1
ATOM 615 O O . ALA A 1 84 ? 5.851 4.030 -11.858 1.00 92.50 84 ALA A O 1
ATOM 616 N N . ASP A 1 85 ? 4.337 5.504 -11.101 1.00 91.56 85 ASP A N 1
ATOM 617 C CA . ASP A 1 85 ? 3.783 5.842 -12.421 1.00 91.56 85 ASP A CA 1
ATOM 618 C C . ASP A 1 85 ? 4.815 6.575 -13.300 1.00 91.56 85 ASP A C 1
ATOM 620 O O . ASP A 1 85 ? 5.025 6.209 -14.459 1.00 91.56 85 ASP A O 1
ATOM 624 N N . SER A 1 86 ? 5.538 7.551 -12.740 1.00 90.12 86 SER A N 1
ATOM 625 C CA . SER A 1 86 ? 6.649 8.226 -13.428 1.00 90.12 86 SER A CA 1
ATOM 626 C C . SER A 1 86 ? 7.770 7.254 -13.804 1.00 90.12 86 SER A C 1
ATOM 628 O O . SER A 1 86 ? 8.254 7.274 -14.938 1.00 90.12 86 SER A O 1
ATOM 630 N N . ALA A 1 87 ? 8.144 6.354 -12.892 1.00 89.94 87 ALA A N 1
ATOM 631 C CA . ALA A 1 87 ? 9.139 5.316 -13.133 1.00 89.94 87 ALA A CA 1
ATOM 632 C C . ALA A 1 87 ? 8.720 4.380 -14.273 1.00 89.94 87 ALA A C 1
ATOM 634 O O . ALA A 1 87 ? 9.532 4.089 -15.151 1.00 89.94 87 ALA A O 1
ATOM 635 N N . GLN A 1 88 ? 7.450 3.966 -14.307 1.00 88.50 88 GLN A N 1
ATOM 636 C CA . GLN A 1 88 ? 6.911 3.128 -15.373 1.00 88.50 88 GLN A CA 1
ATOM 637 C C . GLN A 1 88 ? 6.957 3.839 -16.730 1.00 88.50 88 GLN A C 1
ATOM 639 O O . GLN A 1 88 ? 7.459 3.265 -17.695 1.00 88.50 88 GLN A O 1
ATOM 644 N N . LYS A 1 89 ? 6.494 5.093 -16.811 1.00 88.31 89 LYS A N 1
ATOM 645 C CA . LYS A 1 89 ? 6.529 5.884 -18.057 1.00 88.31 89 LYS A CA 1
ATOM 646 C C . LYS A 1 89 ? 7.949 6.096 -18.575 1.00 88.31 89 LYS A C 1
ATOM 648 O O . LYS A 1 89 ? 8.165 6.079 -19.783 1.00 88.31 89 LYS A O 1
ATOM 653 N N . ALA A 1 90 ? 8.905 6.278 -17.667 1.00 86.81 90 ALA A N 1
ATOM 654 C CA . ALA A 1 90 ? 10.311 6.470 -17.999 1.00 86.81 90 ALA A CA 1
ATOM 655 C C . ALA A 1 90 ? 11.081 5.156 -18.231 1.00 86.81 90 ALA A C 1
ATOM 657 O O . ALA A 1 90 ? 12.227 5.199 -18.673 1.00 86.81 90 ALA A O 1
ATOM 658 N N . GLY A 1 91 ? 10.505 3.994 -17.901 1.00 86.25 91 GLY A N 1
ATOM 659 C CA . GLY A 1 91 ? 11.234 2.723 -17.892 1.00 86.25 91 GLY A CA 1
ATOM 660 C C . GLY A 1 91 ? 12.347 2.656 -16.832 1.00 86.25 91 GLY A C 1
ATOM 661 O O . GLY A 1 91 ? 13.289 1.882 -16.981 1.00 86.25 91 GLY A O 1
ATOM 662 N N . ASN A 1 92 ? 12.271 3.462 -15.766 1.00 89.31 92 ASN A N 1
ATOM 663 C CA . ASN A 1 92 ? 13.308 3.564 -14.737 1.00 89.31 92 ASN A CA 1
ATOM 664 C C . ASN A 1 92 ? 13.080 2.571 -13.581 1.00 89.31 92 ASN A C 1
ATOM 666 O O . ASN A 1 92 ? 12.396 2.869 -12.600 1.00 89.31 92 ASN A O 1
ATOM 670 N N . ALA A 1 93 ? 13.655 1.374 -13.701 1.00 90.62 93 ALA A N 1
ATOM 671 C CA . ALA A 1 93 ? 13.492 0.310 -12.709 1.00 90.62 93 ALA A CA 1
ATOM 672 C C . ALA A 1 93 ? 14.082 0.652 -11.328 1.00 90.62 93 ALA A C 1
ATOM 674 O O . ALA A 1 93 ? 13.556 0.197 -10.313 1.00 90.62 93 ALA A O 1
ATOM 675 N N . GLU A 1 94 ? 15.145 1.458 -11.273 1.00 90.50 94 GLU A N 1
ATOM 676 C CA . GLU A 1 94 ? 15.753 1.879 -10.007 1.00 90.50 94 GLU A CA 1
ATOM 677 C C . GLU A 1 94 ? 14.806 2.794 -9.230 1.00 90.50 94 GLU A C 1
ATOM 679 O O . GLU A 1 94 ? 14.568 2.576 -8.042 1.00 90.50 94 GLU A O 1
ATOM 684 N N . LEU A 1 95 ? 14.190 3.760 -9.916 1.00 91.75 95 LEU A N 1
ATOM 685 C CA . LEU A 1 95 ? 13.212 4.661 -9.313 1.00 91.75 95 LEU A CA 1
ATOM 686 C C . LEU A 1 95 ? 11.988 3.898 -8.785 1.00 91.75 95 LEU A C 1
ATOM 688 O O . LEU A 1 95 ? 11.535 4.145 -7.665 1.00 91.75 95 LEU A O 1
ATOM 692 N N . ALA A 1 96 ? 11.493 2.924 -9.556 1.00 93.00 96 ALA A N 1
ATOM 693 C CA . ALA A 1 96 ? 10.418 2.036 -9.119 1.00 93.00 96 ALA A CA 1
ATOM 694 C C . ALA A 1 96 ? 10.812 1.259 -7.852 1.00 93.00 96 ALA A C 1
ATOM 696 O O . ALA A 1 96 ? 10.053 1.218 -6.883 1.00 93.00 96 ALA A O 1
ATOM 697 N N . LEU A 1 97 ? 12.020 0.690 -7.819 1.00 92.44 97 LEU A N 1
ATOM 698 C CA . LEU A 1 97 ? 12.511 -0.064 -6.668 1.00 92.44 97 LEU A CA 1
ATOM 699 C C . LEU A 1 97 ? 12.632 0.806 -5.408 1.00 92.44 97 LEU A C 1
ATOM 701 O O . LEU A 1 97 ? 12.256 0.364 -4.320 1.00 92.44 97 LEU A O 1
ATOM 705 N N . VAL A 1 98 ? 13.105 2.049 -5.537 1.00 93.69 98 VAL A N 1
ATOM 706 C CA . VAL A 1 98 ? 13.158 3.003 -4.417 1.00 93.69 98 VAL A CA 1
ATOM 707 C C . VAL A 1 98 ? 11.753 3.277 -3.879 1.00 93.69 98 VAL A C 1
ATOM 709 O O . VAL A 1 98 ? 11.529 3.159 -2.670 1.00 93.69 98 VAL A O 1
ATOM 712 N N . ALA A 1 99 ? 10.790 3.565 -4.760 1.00 93.44 99 ALA A N 1
ATOM 713 C CA . ALA A 1 99 ? 9.408 3.809 -4.357 1.00 93.44 99 ALA A CA 1
ATOM 714 C C . ALA A 1 99 ? 8.793 2.597 -3.635 1.00 93.44 99 ALA A C 1
ATOM 716 O O . ALA A 1 99 ? 8.139 2.752 -2.601 1.00 93.44 99 ALA A O 1
ATOM 717 N N . LEU A 1 100 ? 9.060 1.384 -4.127 1.00 95.12 100 LEU A N 1
ATOM 718 C CA . LEU A 1 100 ? 8.605 0.134 -3.521 1.00 95.12 100 LEU A CA 1
ATOM 719 C C . LEU A 1 100 ? 9.193 -0.093 -2.126 1.00 95.12 100 LEU A C 1
ATOM 721 O O . LEU A 1 100 ? 8.467 -0.423 -1.187 1.00 95.12 100 LEU A O 1
ATOM 725 N N . ASN A 1 101 ? 10.501 0.113 -1.969 1.00 93.50 101 ASN A N 1
ATOM 726 C CA . ASN A 1 101 ? 11.183 -0.054 -0.688 1.00 93.50 101 ASN A CA 1
ATOM 727 C C . ASN A 1 101 ? 10.662 0.927 0.366 1.00 93.50 101 ASN A C 1
ATOM 729 O O . ASN A 1 101 ? 10.502 0.558 1.529 1.00 93.50 101 ASN A O 1
ATOM 733 N N . MET A 1 102 ? 10.351 2.161 -0.033 1.00 93.81 102 MET A N 1
ATOM 734 C CA . MET A 1 102 ? 9.709 3.131 0.852 1.00 93.81 102 MET A CA 1
ATOM 735 C C . MET A 1 102 ? 8.267 2.740 1.174 1.00 93.81 102 MET A C 1
ATOM 737 O O . MET A 1 102 ? 7.861 2.818 2.331 1.00 93.81 102 MET A O 1
ATOM 741 N N . ALA A 1 103 ? 7.507 2.252 0.192 1.00 92.38 103 ALA A N 1
ATOM 742 C CA . ALA A 1 103 ? 6.135 1.803 0.407 1.00 92.38 103 ALA A CA 1
ATOM 743 C C . ALA A 1 103 ? 6.067 0.626 1.389 1.00 92.38 103 ALA A C 1
ATOM 745 O O . ALA A 1 103 ? 5.164 0.580 2.213 1.00 92.38 103 ALA A O 1
ATOM 746 N N . ASN A 1 104 ? 7.055 -0.274 1.387 1.00 90.62 104 ASN A N 1
ATOM 747 C CA . ASN A 1 104 ? 7.144 -1.363 2.364 1.00 90.62 104 ASN A CA 1
ATOM 748 C C . ASN A 1 104 ? 7.283 -0.876 3.818 1.00 90.62 104 ASN A C 1
ATOM 750 O O . ASN A 1 104 ? 6.957 -1.618 4.746 1.00 90.62 104 ASN A O 1
ATOM 754 N N . GLN A 1 105 ? 7.705 0.369 4.049 1.00 90.31 105 GLN A N 1
ATOM 755 C CA . GLN A 1 105 ? 7.765 0.940 5.396 1.00 90.31 105 GLN A CA 1
ATOM 756 C C . GLN A 1 105 ? 6.376 1.290 5.952 1.00 90.31 105 GLN A C 1
ATOM 758 O O . GLN A 1 105 ? 6.238 1.442 7.162 1.00 90.31 105 GLN A O 1
ATOM 763 N N . THR A 1 106 ? 5.321 1.376 5.128 1.00 90.06 106 THR A N 1
ATOM 764 C CA . THR A 1 106 ? 3.959 1.642 5.635 1.00 90.06 106 THR A CA 1
ATOM 765 C C . THR A 1 106 ? 3.424 0.492 6.487 1.00 90.06 106 THR A C 1
ATOM 767 O O . THR A 1 106 ? 2.627 0.726 7.393 1.00 90.06 106 THR A O 1
ATOM 770 N N . SER A 1 107 ? 3.906 -0.733 6.255 1.00 89.44 107 SER A N 1
ATOM 771 C CA . SER A 1 107 ? 3.521 -1.943 6.993 1.00 89.44 107 SER A CA 1
ATOM 772 C C . SER A 1 107 ? 3.745 -1.806 8.500 1.00 89.44 107 SER A C 1
ATOM 774 O O . SER A 1 107 ? 2.868 -2.149 9.292 1.00 89.44 107 SER A O 1
ATOM 776 N N . SER A 1 108 ? 4.905 -1.276 8.909 1.00 90.69 108 SER A N 1
ATOM 777 C CA . SER A 1 108 ? 5.216 -1.081 10.329 1.00 90.69 108 SER A CA 1
ATOM 778 C C . SER A 1 108 ? 4.338 0.007 10.943 1.00 90.69 108 SER A C 1
ATOM 780 O O . SER A 1 108 ? 3.799 -0.192 12.028 1.00 90.69 108 SER A O 1
ATOM 782 N N . VAL A 1 109 ? 4.112 1.107 10.214 1.00 92.69 109 VAL A N 1
ATOM 783 C CA . VAL A 1 109 ? 3.216 2.193 10.639 1.00 92.69 109 VAL A CA 1
ATOM 784 C C . VAL A 1 109 ? 1.799 1.675 10.869 1.00 92.69 109 VAL A C 1
ATOM 786 O O . VAL A 1 109 ? 1.201 1.982 11.897 1.00 92.69 109 VAL A O 1
ATOM 789 N N . ILE A 1 110 ? 1.262 0.877 9.941 1.00 92.75 110 ILE A N 1
ATOM 790 C CA . ILE A 1 110 ? -0.077 0.291 10.070 1.00 92.75 110 ILE A CA 1
ATOM 791 C C . ILE A 1 110 ? -0.142 -0.646 11.267 1.00 92.75 110 ILE A C 1
ATOM 793 O O . ILE A 1 110 ? -1.053 -0.512 12.080 1.00 92.75 110 ILE A O 1
ATOM 797 N N . SER A 1 111 ? 0.827 -1.552 11.408 1.00 90.81 111 SER A N 1
ATOM 798 C CA . SER A 1 111 ? 0.835 -2.487 12.530 1.00 90.81 111 SER A CA 1
ATOM 799 C C . SER A 1 111 ? 0.860 -1.749 13.869 1.00 90.81 111 SER A C 1
ATOM 801 O O . SER A 1 111 ? 0.054 -2.059 14.743 1.00 90.81 111 SER A O 1
ATOM 803 N N . ASP A 1 112 ? 1.731 -0.750 14.036 1.00 91.06 112 ASP A N 1
ATOM 804 C CA . ASP A 1 112 ? 1.809 0.023 15.280 1.00 91.06 112 ASP A CA 1
ATOM 805 C C . ASP A 1 112 ? 0.542 0.858 15.523 1.00 91.06 112 ASP A C 1
ATOM 807 O O . ASP A 1 112 ? 0.019 0.869 16.639 1.00 91.06 112 ASP A O 1
ATOM 811 N N . ALA A 1 113 ? -0.004 1.503 14.487 1.00 89.06 113 ALA A N 1
ATOM 812 C CA . ALA A 1 113 ? -1.204 2.329 14.611 1.00 89.06 113 ALA A CA 1
ATOM 813 C C . ALA A 1 113 ? -2.468 1.512 14.935 1.00 89.06 113 ALA A C 1
ATOM 815 O O . ALA A 1 113 ? -3.368 2.020 15.612 1.00 89.06 113 ALA A O 1
ATOM 816 N N . LEU A 1 114 ? -2.547 0.258 14.474 1.00 89.25 114 LEU A N 1
ATOM 817 C CA . LEU A 1 114 ? -3.699 -0.618 14.691 1.00 89.25 114 LEU A CA 1
ATOM 818 C C . LEU A 1 114 ? -3.689 -1.346 16.035 1.00 89.25 114 LEU A C 1
ATOM 820 O O . LEU A 1 114 ? -4.756 -1.788 16.460 1.00 89.25 114 LEU A O 1
ATOM 824 N N . LEU A 1 115 ? -2.565 -1.436 16.751 1.00 84.50 115 LEU A N 1
ATOM 825 C CA . LEU A 1 115 ? -2.513 -2.140 18.044 1.00 84.50 115 LEU A CA 1
ATOM 826 C C . LEU A 1 115 ? -3.521 -1.604 19.076 1.00 84.50 115 LEU A C 1
ATOM 828 O O . LEU A 1 115 ? -4.004 -2.363 19.911 1.00 84.50 115 LEU A O 1
ATOM 832 N N . ILE A 1 116 ? -3.887 -0.324 18.996 1.00 77.94 116 ILE A N 1
ATOM 833 C CA . ILE A 1 116 ? -4.841 0.308 19.921 1.00 77.94 116 ILE A CA 1
ATOM 834 C C . ILE A 1 116 ? -6.310 0.201 19.468 1.00 77.94 116 ILE A C 1
ATOM 836 O O . ILE A 1 116 ? -7.224 0.437 20.256 1.00 77.94 116 ILE A O 1
ATOM 840 N N . SER A 1 117 ? -6.564 -0.185 18.213 1.00 66.88 117 SER A N 1
ATOM 841 C CA . SER A 1 117 ? -7.914 -0.202 17.623 1.00 66.88 117 SER A CA 1
ATOM 842 C C . SER A 1 117 ? -8.845 -1.247 18.253 1.00 66.88 117 SER A C 1
ATOM 844 O O . SER A 1 117 ? -10.025 -0.967 18.463 1.00 66.88 117 SER A O 1
ATOM 846 N N . GLY A 1 118 ? -8.310 -2.412 18.642 1.00 60.62 118 GLY A N 1
ATOM 847 C CA . GLY A 1 118 ? -9.070 -3.464 19.324 1.00 60.62 118 GLY A CA 1
ATOM 848 C C . GLY A 1 118 ? -9.567 -3.054 20.713 1.00 60.62 118 GLY A C 1
ATOM 849 O O . GLY A 1 118 ? -10.598 -3.541 21.158 1.00 60.62 118 GLY A O 1
ATOM 850 N N . ALA A 1 119 ? -8.884 -2.120 21.382 1.00 61.94 119 ALA A N 1
ATOM 851 C CA . ALA A 1 119 ? -9.331 -1.571 22.663 1.00 61.94 119 ALA A CA 1
ATOM 852 C C . ALA A 1 119 ? -10.377 -0.454 22.498 1.00 61.94 119 ALA A C 1
ATOM 854 O O . ALA A 1 119 ? -11.168 -0.212 23.406 1.00 61.94 119 ALA A O 1
ATOM 855 N N . ALA A 1 120 ? -10.383 0.224 21.348 1.00 67.50 120 ALA A N 1
ATOM 856 C CA . ALA A 1 120 ? -11.229 1.385 21.089 1.00 67.50 120 ALA A CA 1
ATOM 857 C C . ALA A 1 120 ? -12.540 1.069 20.354 1.00 67.50 120 ALA A C 1
ATOM 859 O O . ALA A 1 120 ? -13.402 1.941 20.282 1.00 67.50 120 ALA A O 1
ATOM 860 N N . ALA A 1 121 ? -12.683 -0.138 19.788 1.00 75.31 121 ALA A N 1
ATOM 861 C CA . ALA A 1 121 ? -13.809 -0.521 18.928 1.00 75.31 121 ALA A CA 1
ATOM 862 C C . ALA A 1 121 ? -14.082 0.489 17.784 1.00 75.31 121 ALA A C 1
ATOM 864 O O . ALA A 1 121 ? -15.217 0.649 17.340 1.00 75.31 121 ALA A O 1
ATOM 865 N N . ASP A 1 122 ? -13.035 1.172 17.302 1.00 81.56 122 ASP A N 1
ATOM 866 C CA . ASP A 1 122 ? -13.132 2.236 16.297 1.00 81.56 122 ASP A CA 1
ATOM 867 C C . ASP A 1 122 ? -12.765 1.699 14.902 1.00 81.56 122 ASP A C 1
ATOM 869 O O . ASP A 1 122 ? -11.590 1.519 14.563 1.00 81.56 122 ASP A O 1
ATOM 873 N N . ALA A 1 123 ? -13.783 1.478 14.065 1.00 89.06 123 ALA A N 1
ATOM 874 C CA . ALA A 1 123 ? -13.621 1.002 12.691 1.00 89.06 123 ALA A CA 1
ATOM 875 C C . ALA A 1 123 ? -12.902 2.011 11.771 1.00 89.06 123 ALA A C 1
ATOM 877 O O . ALA A 1 123 ? -12.386 1.624 10.719 1.00 89.06 123 ALA A O 1
ATOM 878 N N . SER A 1 124 ? -12.829 3.295 12.147 1.00 91.12 124 SER A N 1
ATOM 879 C CA . SER A 1 124 ? -12.186 4.326 11.322 1.00 91.12 124 SER A CA 1
ATOM 880 C C . SER A 1 124 ? -10.678 4.116 11.189 1.00 91.12 124 SER A C 1
ATOM 882 O O . SER A 1 124 ? -10.121 4.410 10.132 1.00 91.12 124 SER A O 1
ATOM 884 N N . LEU A 1 125 ? -10.022 3.539 12.204 1.00 92.19 125 LEU A N 1
ATOM 885 C CA . LEU A 1 125 ? -8.606 3.172 12.124 1.00 92.19 125 LEU A CA 1
ATOM 886 C C . LEU A 1 125 ? -8.372 2.042 11.122 1.00 92.19 125 LEU A C 1
ATOM 888 O O . LEU A 1 125 ? -7.480 2.145 10.282 1.00 92.19 125 LEU A O 1
ATOM 892 N N . ALA A 1 126 ? -9.200 0.996 11.171 1.00 93.00 126 ALA A N 1
ATOM 893 C CA . ALA A 1 126 ? -9.120 -0.111 10.222 1.00 93.00 126 ALA A CA 1
ATOM 894 C C . ALA A 1 126 ? -9.381 0.373 8.786 1.00 93.00 126 ALA A C 1
ATOM 896 O O . ALA A 1 126 ? -8.659 -0.002 7.866 1.00 93.00 126 ALA A O 1
ATOM 897 N N . SER A 1 127 ? -10.351 1.275 8.597 1.00 95.25 127 SER A N 1
ATOM 898 C CA . SER A 1 127 ? -10.615 1.894 7.295 1.00 95.25 127 SER A CA 1
ATOM 899 C C . SER A 1 127 ? -9.423 2.706 6.785 1.00 95.25 127 SER A C 1
ATOM 901 O O . SER A 1 127 ? -9.016 2.529 5.641 1.00 95.25 127 SER A O 1
ATOM 903 N N . ALA A 1 128 ? -8.835 3.568 7.619 1.00 95.25 128 ALA A N 1
ATOM 904 C CA . ALA A 1 128 ? -7.689 4.384 7.222 1.00 95.25 128 ALA A CA 1
ATOM 905 C C . ALA A 1 128 ? -6.456 3.526 6.895 1.00 95.25 128 ALA A C 1
ATOM 907 O O . ALA A 1 128 ? -5.753 3.796 5.924 1.00 95.25 128 ALA A O 1
ATOM 908 N N . ALA A 1 129 ? -6.211 2.464 7.665 1.00 95.56 129 ALA A N 1
ATOM 909 C CA . ALA A 1 129 ? -5.146 1.511 7.376 1.00 95.56 129 ALA A CA 1
ATOM 910 C C . ALA A 1 129 ? -5.393 0.744 6.069 1.00 95.56 129 ALA A C 1
ATOM 912 O O . ALA A 1 129 ? -4.450 0.498 5.315 1.00 95.56 129 ALA A O 1
ATOM 913 N N . LEU A 1 130 ? -6.653 0.419 5.760 1.00 96.75 130 LEU A N 1
ATOM 914 C CA . LEU A 1 130 ? -7.002 -0.227 4.501 1.00 96.75 130 LEU A CA 1
ATOM 915 C C . LEU A 1 130 ? -6.747 0.677 3.290 1.00 96.75 130 LEU A C 1
ATOM 917 O O . LEU A 1 130 ? -6.294 0.187 2.261 1.00 96.75 130 LEU A O 1
ATOM 921 N N . ASP A 1 131 ? -6.990 1.982 3.407 1.00 96.81 131 ASP A N 1
ATOM 922 C CA . ASP A 1 131 ? -6.714 2.937 2.325 1.00 96.81 131 ASP A CA 1
ATOM 923 C C . ASP A 1 131 ? -5.210 3.035 2.018 1.00 96.81 131 ASP A C 1
ATOM 925 O O . ASP A 1 131 ? -4.806 3.095 0.854 1.00 96.81 131 ASP A O 1
ATOM 929 N N . VAL A 1 132 ? -4.361 2.988 3.052 1.00 96.44 132 VAL A N 1
ATOM 930 C CA . VAL A 1 132 ? -2.903 2.897 2.874 1.00 96.44 132 VAL A CA 1
ATOM 931 C C . VAL A 1 132 ? -2.543 1.579 2.177 1.00 96.44 132 VAL A C 1
ATOM 933 O O . VAL A 1 132 ? -1.789 1.581 1.204 1.00 96.44 132 VAL A O 1
ATOM 936 N N . ALA A 1 133 ? -3.118 0.460 2.629 1.00 96.31 133 ALA A N 1
ATOM 937 C CA . ALA A 1 133 ? -2.878 -0.863 2.055 1.00 96.31 133 ALA A CA 1
ATOM 938 C C . ALA A 1 133 ? -3.301 -0.974 0.582 1.00 96.31 133 ALA A C 1
ATOM 940 O O . ALA A 1 133 ? -2.618 -1.622 -0.216 1.00 96.31 133 ALA A O 1
ATOM 941 N N . GLU A 1 134 ? -4.402 -0.323 0.213 1.00 97.25 134 GLU A N 1
ATOM 942 C CA . GLU A 1 134 ? -4.897 -0.226 -1.158 1.00 97.25 134 GLU A CA 1
ATOM 943 C C . GLU A 1 134 ? -3.896 0.500 -2.059 1.00 97.25 134 GLU A C 1
ATOM 945 O O . GLU A 1 134 ? -3.495 -0.043 -3.088 1.00 97.25 134 GLU A O 1
ATOM 950 N N . LYS A 1 135 ? -3.417 1.682 -1.651 1.00 96.81 135 LYS A N 1
ATOM 951 C CA . LYS A 1 135 ? -2.411 2.435 -2.419 1.00 96.81 135 LYS A CA 1
ATOM 952 C C . LYS A 1 135 ? -1.097 1.678 -2.556 1.00 96.81 135 LYS A C 1
ATOM 954 O O . LYS A 1 135 ? -0.526 1.652 -3.644 1.00 96.81 135 LYS A O 1
ATOM 959 N N . THR A 1 136 ? -0.640 1.026 -1.488 1.00 95.69 136 THR A N 1
ATOM 960 C CA . THR A 1 136 ? 0.541 0.157 -1.545 1.00 95.69 136 THR A CA 1
ATOM 961 C C . THR A 1 136 ? 0.320 -1.003 -2.522 1.00 95.69 136 THR A C 1
ATOM 963 O O . THR A 1 136 ? 1.199 -1.283 -3.329 1.00 95.69 136 THR A O 1
ATOM 966 N N . SER A 1 137 ? -0.860 -1.631 -2.533 1.00 97.31 137 SER A N 1
ATOM 967 C CA . SER A 1 137 ? -1.177 -2.717 -3.477 1.00 97.31 137 SER A CA 1
ATOM 968 C C . SER A 1 137 ? -1.235 -2.241 -4.932 1.00 97.31 137 SER A C 1
ATOM 970 O O . SER A 1 137 ? -0.749 -2.940 -5.820 1.00 97.31 137 SER A O 1
ATOM 972 N N . LEU A 1 138 ? -1.770 -1.042 -5.187 1.00 97.38 138 LEU A N 1
ATOM 973 C CA . LEU A 1 138 ? -1.750 -0.414 -6.514 1.00 97.38 138 LEU A CA 1
ATOM 974 C C . LEU A 1 138 ? -0.318 -0.138 -6.982 1.00 97.38 138 LEU A C 1
ATOM 976 O O . LEU A 1 138 ? 0.035 -0.474 -8.110 1.00 97.38 138 LEU A O 1
ATOM 980 N N . LEU A 1 139 ? 0.523 0.408 -6.101 1.00 96.69 139 LEU A N 1
ATOM 981 C CA . LEU A 1 139 ? 1.938 0.642 -6.384 1.00 96.69 139 LEU A CA 1
ATOM 982 C C . LEU A 1 139 ? 2.646 -0.669 -6.742 1.00 96.69 139 LEU A C 1
ATOM 984 O O . LEU A 1 139 ? 3.327 -0.739 -7.763 1.00 96.69 139 LEU A O 1
ATOM 988 N N . ILE A 1 140 ? 2.448 -1.721 -5.941 1.00 97.25 140 ILE A N 1
ATOM 989 C CA . ILE A 1 140 ? 3.031 -3.046 -6.191 1.00 97.25 140 ILE A CA 1
ATOM 990 C C . ILE A 1 140 ? 2.560 -3.592 -7.546 1.00 97.25 140 ILE A C 1
ATOM 992 O O . ILE A 1 140 ? 3.371 -4.110 -8.310 1.00 97.25 140 ILE A O 1
ATOM 996 N N . SER A 1 141 ? 1.276 -3.434 -7.879 1.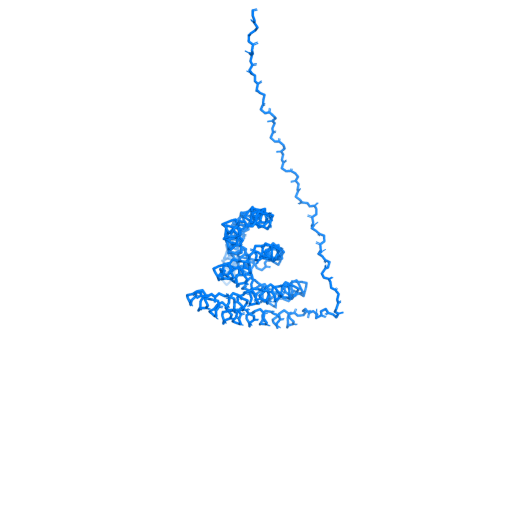00 97.00 141 SER A N 1
ATOM 997 C CA . SER A 1 141 ? 0.716 -3.852 -9.169 1.00 97.00 141 SER A CA 1
ATOM 998 C C . SER A 1 141 ? 1.354 -3.121 -10.355 1.00 97.00 141 SER A C 1
ATOM 1000 O O . SER A 1 141 ? 1.702 -3.758 -11.355 1.00 97.00 141 SER A O 1
ATOM 1002 N N . ASN A 1 142 ? 1.551 -1.803 -10.254 1.00 95.88 142 ASN A N 1
ATOM 1003 C CA . ASN A 1 142 ? 2.211 -1.013 -11.299 1.00 95.88 142 ASN A CA 1
ATOM 1004 C C . ASN A 1 142 ? 3.658 -1.473 -11.501 1.00 95.88 142 ASN A C 1
ATOM 1006 O O . ASN A 1 142 ? 4.095 -1.681 -12.632 1.00 95.88 142 ASN A O 1
ATOM 1010 N N . ILE A 1 143 ? 4.381 -1.715 -10.408 1.00 96.06 143 ILE A N 1
ATOM 1011 C CA . ILE A 1 143 ? 5.779 -2.147 -10.464 1.00 96.06 143 ILE A CA 1
ATOM 1012 C C . ILE A 1 143 ? 5.911 -3.581 -10.986 1.00 96.06 143 ILE A C 1
ATOM 1014 O O . ILE A 1 143 ? 6.790 -3.843 -11.802 1.00 96.06 143 ILE A O 1
ATOM 1018 N N . ALA A 1 144 ? 5.020 -4.498 -10.603 1.00 96.31 144 ALA A N 1
ATOM 1019 C CA . ALA A 1 144 ? 4.985 -5.846 -11.172 1.00 96.31 144 ALA A CA 1
ATOM 1020 C C . ALA A 1 144 ? 4.732 -5.807 -12.689 1.00 96.31 144 ALA A C 1
ATOM 1022 O O . ALA A 1 144 ? 5.387 -6.513 -13.455 1.00 96.31 144 ALA A O 1
ATOM 1023 N N . THR A 1 145 ? 3.821 -4.936 -13.134 1.00 95.88 145 THR A N 1
ATOM 1024 C CA . THR A 1 145 ? 3.538 -4.720 -14.562 1.00 95.88 145 THR A CA 1
ATOM 1025 C C . THR A 1 145 ? 4.756 -4.155 -15.287 1.00 95.88 145 THR A C 1
ATOM 1027 O O . THR A 1 145 ? 5.115 -4.632 -16.359 1.00 95.88 145 THR A O 1
ATOM 1030 N N . MET A 1 146 ? 5.432 -3.173 -14.694 1.00 94.31 146 MET A N 1
ATOM 1031 C CA . MET A 1 146 ? 6.666 -2.614 -15.237 1.00 94.31 146 MET A CA 1
ATOM 1032 C C . MET A 1 146 ? 7.768 -3.673 -15.347 1.00 94.31 146 MET A C 1
ATOM 1034 O O . MET A 1 146 ? 8.429 -3.758 -16.380 1.00 94.31 146 MET A O 1
ATOM 1038 N N . ALA A 1 147 ? 7.952 -4.501 -14.317 1.00 95.00 147 ALA A N 1
ATOM 1039 C CA . ALA A 1 147 ? 8.922 -5.589 -14.332 1.00 95.00 147 ALA A CA 1
ATOM 1040 C C . ALA A 1 147 ? 8.655 -6.575 -15.477 1.00 95.00 147 ALA A C 1
ATOM 1042 O O . ALA A 1 147 ? 9.592 -6.990 -16.152 1.00 95.00 147 ALA A O 1
ATOM 1043 N N . GLN A 1 148 ? 7.381 -6.881 -15.749 1.00 94.81 148 GLN A N 1
ATOM 1044 C CA . GLN A 1 148 ? 6.981 -7.685 -16.904 1.00 94.81 148 GLN A CA 1
ATOM 1045 C C . GLN A 1 148 ? 7.290 -6.983 -18.232 1.00 94.81 148 GLN A C 1
ATOM 1047 O O . GLN A 1 148 ? 7.850 -7.590 -19.133 1.00 94.81 148 GLN A O 1
ATOM 1052 N N . GLN A 1 149 ? 6.934 -5.703 -18.367 1.00 93.81 149 GLN A N 1
ATOM 1053 C CA . GLN A 1 149 ? 7.125 -4.932 -19.604 1.00 93.81 149 GLN A CA 1
ATOM 1054 C C . GLN A 1 149 ? 8.599 -4.705 -19.956 1.00 93.81 149 GLN A C 1
ATOM 1056 O O . GLN A 1 149 ? 8.925 -4.479 -21.119 1.00 93.81 149 GLN A O 1
ATOM 1061 N N . THR A 1 150 ? 9.468 -4.721 -18.948 1.00 91.31 150 THR A N 1
ATOM 1062 C CA . THR A 1 150 ? 10.905 -4.460 -19.084 1.00 91.31 150 THR A CA 1
ATOM 1063 C C . THR A 1 150 ? 11.756 -5.723 -18.988 1.00 91.31 150 THR A C 1
ATOM 1065 O O . THR A 1 150 ? 12.979 -5.606 -18.990 1.00 91.31 150 THR A O 1
ATOM 1068 N N . ASP A 1 151 ? 11.132 -6.906 -18.896 1.00 92.50 151 ASP A N 1
ATOM 1069 C CA . ASP A 1 151 ? 11.805 -8.189 -18.666 1.00 92.50 151 ASP A CA 1
ATOM 1070 C C . ASP A 1 151 ? 12.856 -8.088 -17.541 1.00 92.50 151 ASP A C 1
ATOM 1072 O O . ASP A 1 151 ? 14.031 -8.419 -17.718 1.00 92.50 151 ASP A O 1
ATOM 1076 N N . ASN A 1 152 ? 12.438 -7.580 -16.373 1.00 93.44 152 ASN A N 1
ATOM 1077 C CA . ASN A 1 152 ? 13.305 -7.299 -15.225 1.00 93.44 152 ASN A CA 1
ATOM 1078 C C . ASN A 1 152 ? 12.986 -8.220 -14.024 1.00 93.44 152 ASN A C 1
ATOM 1080 O O . ASN A 1 152 ? 12.227 -7.830 -13.129 1.00 93.44 152 ASN A O 1
ATOM 1084 N N . PRO A 1 153 ? 13.582 -9.431 -13.959 1.00 94.31 153 PRO A N 1
ATOM 1085 C CA . PRO A 1 153 ? 13.341 -10.382 -12.874 1.00 94.31 153 PRO A CA 1
ATOM 1086 C C . PRO A 1 153 ? 13.684 -9.859 -11.468 1.00 94.31 153 PRO A C 1
ATOM 1088 O O . PRO A 1 153 ? 12.915 -10.138 -10.550 1.00 94.31 153 PRO A O 1
ATOM 1091 N N . PRO A 1 154 ? 14.767 -9.081 -11.243 1.00 94.62 154 PRO A N 1
ATOM 1092 C CA . PRO A 1 154 ? 15.014 -8.472 -9.934 1.00 94.62 154 PRO A CA 1
ATOM 1093 C C . PRO A 1 154 ? 13.874 -7.563 -9.455 1.00 94.62 154 PRO A C 1
ATOM 1095 O O . PRO A 1 154 ? 13.462 -7.648 -8.297 1.00 94.62 154 PRO A O 1
ATOM 1098 N N . LEU A 1 155 ? 13.327 -6.724 -10.343 1.00 94.12 155 LEU A N 1
ATOM 1099 C CA . LEU A 1 155 ? 12.186 -5.867 -10.012 1.00 94.12 155 LEU A CA 1
ATOM 1100 C C . LEU A 1 155 ? 10.917 -6.696 -9.770 1.00 94.12 155 LEU A C 1
ATOM 1102 O O . LEU A 1 155 ? 10.151 -6.395 -8.853 1.00 94.12 155 LEU A O 1
ATOM 1106 N N . ALA A 1 156 ? 10.723 -7.770 -10.540 1.00 96.69 156 ALA A N 1
ATOM 1107 C CA . ALA A 1 156 ? 9.628 -8.713 -10.336 1.00 96.69 156 ALA A CA 1
ATOM 1108 C C . ALA A 1 156 ? 9.719 -9.391 -8.960 1.00 96.69 156 ALA A C 1
ATOM 1110 O O . ALA A 1 156 ? 8.720 -9.460 -8.243 1.00 96.69 156 ALA A O 1
ATOM 1111 N N . GLN A 1 157 ? 10.912 -9.837 -8.555 1.00 96.38 157 GLN A N 1
ATOM 1112 C CA . GLN A 1 157 ? 11.138 -10.432 -7.238 1.00 96.38 157 GLN A CA 1
ATOM 1113 C C . GLN A 1 157 ? 10.827 -9.436 -6.120 1.00 96.38 157 GLN A C 1
ATOM 1115 O O . GLN A 1 157 ? 10.117 -9.775 -5.176 1.00 96.38 157 GLN A O 1
ATOM 1120 N N . ALA A 1 158 ? 11.288 -8.189 -6.248 1.00 95.44 158 ALA A N 1
ATOM 1121 C CA . ALA A 1 158 ? 10.994 -7.151 -5.267 1.00 95.44 158 ALA A CA 1
ATOM 1122 C C . ALA A 1 158 ? 9.480 -6.905 -5.138 1.00 95.44 158 ALA A C 1
ATOM 1124 O O . ALA A 1 158 ? 8.958 -6.827 -4.022 1.00 95.44 158 ALA A O 1
ATOM 1125 N N . ALA A 1 159 ? 8.759 -6.840 -6.264 1.00 96.62 159 ALA A N 1
ATOM 1126 C CA . ALA A 1 159 ? 7.305 -6.697 -6.275 1.00 96.62 159 ALA A CA 1
ATOM 1127 C C . ALA A 1 159 ? 6.600 -7.895 -5.616 1.00 96.62 159 ALA A C 1
ATOM 1129 O O . ALA A 1 159 ? 5.655 -7.697 -4.855 1.00 96.62 159 ALA A O 1
ATOM 1130 N N . LEU A 1 160 ? 7.079 -9.123 -5.844 1.00 96.94 160 LEU A N 1
ATOM 1131 C CA . LEU A 1 160 ? 6.554 -10.330 -5.202 1.00 96.94 160 LEU A CA 1
ATOM 1132 C C . LEU A 1 160 ? 6.727 -10.287 -3.676 1.00 96.94 160 LEU A C 1
ATOM 1134 O O . LEU A 1 160 ? 5.761 -10.507 -2.941 1.00 96.94 160 LEU A O 1
ATOM 1138 N N . SER A 1 161 ? 7.927 -9.968 -3.186 1.00 94.44 161 SER A N 1
ATOM 1139 C CA . SER A 1 161 ? 8.196 -9.868 -1.746 1.00 94.44 161 SER A CA 1
ATOM 1140 C C . SER A 1 161 ? 7.354 -8.760 -1.098 1.00 94.44 161 SER A C 1
ATOM 1142 O O . SER A 1 161 ? 6.773 -8.961 -0.029 1.00 94.44 161 SER A O 1
ATOM 1144 N N . ALA A 1 162 ? 7.200 -7.615 -1.773 1.00 94.88 162 ALA A N 1
ATOM 1145 C CA . ALA A 1 162 ? 6.330 -6.531 -1.323 1.00 94.88 162 ALA A CA 1
ATOM 1146 C C . ALA A 1 162 ? 4.844 -6.930 -1.311 1.00 94.88 162 ALA A C 1
ATOM 1148 O O . ALA A 1 162 ? 4.130 -6.609 -0.359 1.00 94.88 162 ALA A O 1
ATOM 1149 N N . ALA A 1 163 ? 4.376 -7.676 -2.319 1.00 95.94 163 ALA A N 1
ATOM 1150 C CA . ALA A 1 163 ? 3.015 -8.210 -2.363 1.00 95.94 163 ALA A CA 1
ATOM 1151 C C . ALA A 1 163 ? 2.743 -9.110 -1.152 1.00 95.94 163 ALA A C 1
ATOM 1153 O O . ALA A 1 163 ? 1.753 -8.908 -0.452 1.00 95.94 163 ALA A O 1
ATOM 1154 N N . ASN A 1 164 ? 3.663 -10.027 -0.839 1.00 93.38 164 ASN A N 1
ATOM 1155 C CA . ASN A 1 164 ? 3.549 -10.923 0.314 1.00 93.38 164 ASN A CA 1
ATOM 1156 C C . ASN A 1 164 ? 3.490 -10.164 1.647 1.00 93.38 164 ASN A C 1
ATOM 1158 O O . ASN A 1 164 ? 2.651 -10.473 2.495 1.00 93.38 164 ASN A O 1
ATOM 1162 N N . ASN A 1 165 ? 4.333 -9.145 1.822 1.00 91.31 165 ASN A N 1
ATOM 1163 C CA . ASN A 1 165 ? 4.286 -8.280 2.999 1.00 91.31 165 ASN A CA 1
ATOM 1164 C C . ASN A 1 165 ? 2.943 -7.529 3.090 1.00 91.31 165 ASN A C 1
ATOM 1166 O O . ASN A 1 165 ? 2.263 -7.547 4.118 1.00 91.31 165 ASN A O 1
ATOM 1170 N N . SER A 1 166 ? 2.498 -6.947 1.974 1.00 94.31 166 SER A N 1
ATOM 1171 C CA . SER A 1 166 ? 1.218 -6.247 1.896 1.00 94.31 166 SER A CA 1
ATOM 1172 C C . SER A 1 166 ? 0.024 -7.176 2.158 1.00 94.31 166 SER A C 1
ATOM 1174 O O . SER A 1 166 ? -0.930 -6.759 2.813 1.00 94.31 166 SER A O 1
ATOM 1176 N N . ARG A 1 167 ? 0.091 -8.456 1.773 1.00 95.12 167 ARG A N 1
ATOM 1177 C CA . ARG A 1 167 ? -0.930 -9.464 2.099 1.00 95.12 167 ARG A CA 1
ATOM 1178 C C . ARG A 1 167 ? -1.099 -9.642 3.608 1.00 95.12 167 ARG A C 1
ATOM 1180 O O . ARG A 1 167 ? -2.231 -9.681 4.093 1.00 95.12 167 ARG A O 1
ATOM 1187 N N . SER A 1 168 ? 0.006 -9.729 4.350 1.00 91.56 168 SER A N 1
ATOM 1188 C CA . SER A 1 168 ? -0.017 -9.837 5.817 1.00 91.56 168 SER A CA 1
ATOM 1189 C C . SER A 1 168 ? -0.657 -8.605 6.455 1.00 91.56 168 SER A C 1
ATOM 1191 O O . SER A 1 168 ? -1.518 -8.729 7.322 1.00 91.56 168 SER A O 1
ATOM 1193 N N . MET A 1 169 ? -0.313 -7.418 5.957 1.00 92.81 169 MET A N 1
ATOM 1194 C CA . MET A 1 169 ? -0.891 -6.147 6.395 1.00 92.81 169 MET A CA 1
ATOM 1195 C C . MET A 1 169 ? -2.402 -6.056 6.118 1.00 92.81 169 MET A C 1
ATOM 1197 O O . MET A 1 169 ? -3.168 -5.712 7.014 1.00 92.81 169 MET A O 1
ATOM 1201 N N . ILE A 1 170 ? -2.861 -6.409 4.912 1.00 95.50 170 ILE A N 1
ATOM 1202 C CA . ILE A 1 170 ? -4.297 -6.435 4.566 1.00 95.50 170 ILE A CA 1
ATOM 1203 C C . ILE A 1 170 ? -5.049 -7.416 5.473 1.00 95.50 170 ILE A C 1
ATOM 1205 O O . ILE A 1 170 ? -6.151 -7.117 5.935 1.00 95.50 170 ILE A O 1
ATOM 1209 N N . THR A 1 171 ? -4.444 -8.573 5.756 1.00 94.50 171 THR A N 1
ATOM 1210 C CA . THR A 1 171 ? -5.021 -9.581 6.655 1.00 94.50 171 THR A CA 1
ATOM 1211 C C . THR A 1 171 ? -5.181 -9.024 8.067 1.00 94.50 171 THR A C 1
ATOM 1213 O O . THR A 1 171 ? -6.279 -9.096 8.612 1.00 94.50 171 THR A O 1
ATOM 1216 N N . GLN A 1 172 ? -4.147 -8.377 8.614 1.00 92.75 172 GLN A N 1
ATOM 1217 C CA . GLN A 1 172 ? -4.204 -7.728 9.927 1.00 92.75 172 GLN A CA 1
ATOM 1218 C C . GLN A 1 172 ? -5.315 -6.670 9.991 1.00 92.75 172 GLN A C 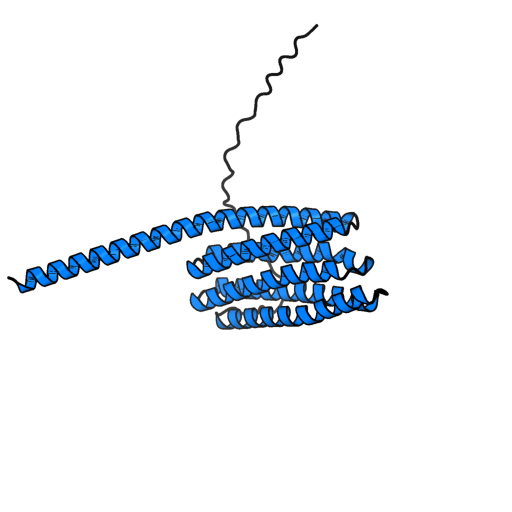1
ATOM 1220 O O . GLN A 1 172 ? -6.104 -6.660 10.930 1.00 92.75 172 GLN A O 1
ATOM 1225 N N . VAL A 1 173 ? -5.432 -5.816 8.968 1.00 94.31 173 VAL A N 1
ATOM 1226 C CA . VAL A 1 173 ? -6.504 -4.809 8.869 1.00 94.31 173 VAL A CA 1
ATOM 1227 C C . VAL A 1 173 ? -7.891 -5.466 8.871 1.00 94.31 173 VAL A C 1
ATOM 1229 O O . VAL A 1 173 ? -8.796 -5.013 9.575 1.00 94.31 173 VAL A O 1
ATOM 1232 N N . SER A 1 174 ? -8.060 -6.545 8.102 1.00 94.94 174 SER A N 1
ATOM 1233 C CA . SER A 1 174 ? -9.313 -7.303 8.017 1.00 94.94 174 SER A CA 1
ATOM 1234 C C . SER A 1 174 ? -9.679 -7.950 9.356 1.00 94.94 174 SER A C 1
ATOM 1236 O O . SER A 1 174 ? -10.825 -7.876 9.796 1.00 94.94 174 SER A O 1
ATOM 1238 N N . GLU A 1 175 ? -8.705 -8.547 10.045 1.00 92.81 175 GLU A N 1
ATOM 1239 C CA . GLU A 1 175 ? -8.880 -9.141 11.373 1.00 92.81 175 GLU A CA 1
ATOM 1240 C C . GLU A 1 175 ? -9.243 -8.092 12.422 1.00 92.81 175 GLU A C 1
ATOM 1242 O O . GLU A 1 175 ? -10.177 -8.298 13.197 1.00 92.81 175 GLU A O 1
ATOM 1247 N N . THR A 1 176 ? -8.576 -6.937 12.403 1.00 92.00 176 THR A N 1
ATOM 1248 C CA . THR A 1 176 ? -8.929 -5.795 13.246 1.00 92.00 176 THR A CA 1
ATOM 1249 C C . THR A 1 176 ? -10.370 -5.350 13.005 1.00 92.00 176 THR A C 1
ATOM 1251 O O . THR A 1 176 ? -11.116 -5.158 13.963 1.00 92.00 176 THR A O 1
ATOM 1254 N N . ALA A 1 177 ? -10.795 -5.217 11.747 1.00 93.50 177 ALA A N 1
ATOM 1255 C CA . ALA A 1 177 ? -12.171 -4.853 11.428 1.00 93.50 177 ALA A CA 1
ATOM 1256 C C . ALA A 1 177 ? -13.166 -5.912 11.932 1.00 93.50 177 ALA A C 1
ATOM 1258 O O . ALA A 1 177 ? -14.147 -5.568 12.588 1.00 93.50 177 ALA A O 1
ATOM 1259 N N . ARG A 1 178 ? -12.890 -7.207 11.723 1.00 94.19 178 ARG A N 1
ATOM 1260 C CA . ARG A 1 178 ? -13.724 -8.293 12.269 1.00 94.19 178 ARG A CA 1
ATOM 1261 C C . ARG A 1 178 ? -13.828 -8.226 13.788 1.00 94.19 178 ARG A C 1
ATOM 1263 O O . ARG A 1 178 ? -14.918 -8.418 14.316 1.00 94.19 178 ARG A O 1
ATOM 1270 N N . LEU A 1 179 ? -12.731 -7.928 14.483 1.00 92.06 179 LEU A N 1
ATOM 1271 C CA . LEU A 1 179 ? -12.743 -7.754 15.932 1.00 92.06 179 LEU A CA 1
ATOM 1272 C C . LEU A 1 179 ? -13.651 -6.586 16.336 1.00 92.06 179 LEU A C 1
ATOM 1274 O O . LEU A 1 179 ? -14.501 -6.770 17.200 1.00 92.06 179 LEU A O 1
ATOM 1278 N N . VAL A 1 180 ? -13.531 -5.424 15.682 1.00 91.31 180 VAL A N 1
ATOM 1279 C CA . VAL A 1 180 ? -14.409 -4.266 15.935 1.00 91.31 180 VAL A CA 1
ATOM 1280 C C . VAL A 1 180 ? -15.881 -4.633 15.734 1.00 91.31 180 VAL A C 1
ATOM 1282 O O . VAL A 1 180 ? -16.696 -4.335 16.603 1.00 91.31 180 VAL A O 1
ATOM 1285 N N . ALA A 1 181 ? -16.221 -5.329 14.646 1.00 92.81 181 ALA A N 1
ATOM 1286 C CA . ALA A 1 181 ? -17.589 -5.782 14.384 1.00 92.81 181 ALA A CA 1
ATOM 1287 C C . ALA A 1 181 ? -18.121 -6.751 15.458 1.00 92.81 181 ALA A C 1
ATOM 1289 O O . ALA A 1 181 ? -19.318 -6.774 15.723 1.00 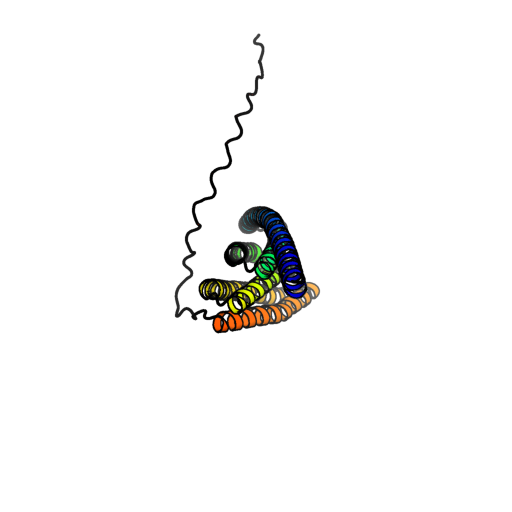92.81 181 ALA A O 1
ATOM 1290 N N . GLN A 1 182 ? -17.247 -7.545 16.086 1.00 92.56 182 GLN A N 1
ATOM 1291 C CA . GLN A 1 182 ? -17.628 -8.507 17.127 1.00 92.56 182 GLN A CA 1
ATOM 1292 C C . GLN A 1 182 ? -17.812 -7.874 18.509 1.00 92.56 182 GLN A C 1
ATOM 1294 O O . GLN A 1 182 ? -18.664 -8.328 19.271 1.00 92.56 182 GLN A O 1
ATOM 1299 N N . ILE A 1 183 ? -16.990 -6.881 18.860 1.00 92.00 183 ILE A N 1
ATOM 1300 C CA . ILE A 1 183 ? -16.963 -6.314 20.219 1.00 92.00 183 ILE A CA 1
ATOM 1301 C C . ILE A 1 183 ? -17.744 -5.006 20.345 1.00 92.00 183 ILE A C 1
ATOM 1303 O O . ILE A 1 183 ? -18.088 -4.614 21.461 1.00 92.00 183 ILE A O 1
ATOM 1307 N N . SER A 1 184 ? -17.984 -4.301 19.235 1.00 90.00 184 SER A N 1
ATOM 1308 C CA . SER A 1 184 ? -18.679 -3.019 19.269 1.00 90.00 184 SER A CA 1
ATOM 1309 C C . SER A 1 184 ? -20.168 -3.206 19.538 1.00 90.00 184 SER A C 1
ATOM 1311 O O . SER A 1 184 ? -20.816 -4.103 19.004 1.00 90.00 184 SER A O 1
ATOM 1313 N N . THR A 1 185 ? -20.721 -2.321 20.361 1.00 90.88 185 THR A N 1
ATOM 1314 C CA . THR A 1 185 ? -22.165 -2.215 20.606 1.00 90.88 185 THR A CA 1
ATOM 1315 C C . THR A 1 185 ? -22.815 -1.100 19.786 1.00 90.88 185 THR A C 1
ATOM 1317 O O . THR A 1 185 ? -24.038 -0.963 19.801 1.00 90.88 185 THR A O 1
ATOM 1320 N N . ASP A 1 186 ? -22.016 -0.304 19.066 1.00 91.81 186 ASP A N 1
ATOM 1321 C CA . ASP A 1 186 ? -22.497 0.717 18.141 1.00 91.81 186 ASP A CA 1
ATOM 1322 C C . ASP A 1 186 ? -22.678 0.120 16.742 1.00 91.81 186 ASP A C 1
ATOM 1324 O O . ASP A 1 186 ? -21.711 -0.228 16.063 1.00 91.81 186 ASP A O 1
ATOM 1328 N N . GLN A 1 187 ? -23.933 0.065 16.294 1.00 93.25 187 GLN A N 1
ATOM 1329 C CA . GLN A 1 187 ? -24.311 -0.454 14.981 1.00 93.25 187 GLN A CA 1
ATOM 1330 C C . GLN A 1 187 ? -23.579 0.264 13.836 1.00 93.25 187 GLN A C 1
ATOM 1332 O O . GLN A 1 187 ? -23.199 -0.373 12.856 1.00 93.25 187 GLN A O 1
ATOM 1337 N N . THR A 1 188 ? -23.324 1.569 13.968 1.00 93.25 188 THR A N 1
ATOM 1338 C CA . THR A 1 188 ? -22.608 2.339 12.938 1.00 93.25 188 THR A CA 1
ATOM 1339 C C . THR A 1 188 ? -21.175 1.835 12.781 1.00 93.25 188 THR A C 1
ATOM 1341 O O . THR A 1 188 ? -20.686 1.655 11.665 1.00 93.25 188 THR A O 1
ATOM 1344 N N . SER A 1 189 ? -20.506 1.572 13.903 1.00 91.50 189 SER A N 1
ATOM 1345 C CA . SER A 1 189 ? -19.157 1.010 13.936 1.00 91.50 189 SER A CA 1
ATOM 1346 C C . SER A 1 189 ? -19.112 -0.424 13.405 1.00 91.50 189 SER A C 1
ATOM 1348 O O . SER A 1 189 ? -18.176 -0.762 12.681 1.00 91.50 189 SER A O 1
ATOM 1350 N N . VAL A 1 190 ? -20.127 -1.248 13.696 1.00 93.44 190 VAL A N 1
ATOM 1351 C CA . VAL A 1 190 ? -20.252 -2.608 13.137 1.00 93.44 190 VAL A CA 1
ATOM 1352 C C . VAL A 1 190 ? -20.377 -2.557 11.613 1.00 93.44 190 VAL A C 1
ATOM 1354 O O . VAL A 1 190 ? -19.581 -3.176 10.912 1.00 93.44 190 VAL A O 1
ATOM 1357 N N . GLU A 1 191 ? -21.298 -1.754 11.078 1.00 95.12 191 GLU A N 1
ATOM 1358 C CA . GLU A 1 191 ? -21.490 -1.616 9.627 1.00 95.12 191 GLU A CA 1
ATOM 1359 C C . GLU A 1 191 ? -20.252 -1.044 8.924 1.00 95.12 191 GLU A C 1
ATOM 1361 O O . GLU A 1 191 ? -19.905 -1.448 7.811 1.00 95.12 191 GLU A O 1
ATOM 1366 N N . ALA A 1 192 ? -19.564 -0.091 9.558 1.00 94.88 192 ALA A N 1
ATOM 1367 C CA . ALA A 1 192 ? -18.304 0.435 9.049 1.00 94.88 192 ALA A CA 1
ATOM 1368 C C . ALA A 1 192 ? -17.222 -0.654 9.010 1.00 94.88 192 ALA A C 1
ATOM 1370 O O . ALA A 1 192 ? -16.523 -0.786 8.006 1.00 94.88 192 ALA A O 1
ATOM 1371 N N . ALA A 1 193 ? -17.111 -1.468 10.058 1.00 94.62 193 ALA A N 1
ATOM 1372 C CA . ALA A 1 193 ? -16.171 -2.576 10.113 1.00 94.62 193 ALA A CA 1
ATOM 1373 C C . ALA A 1 193 ? -16.468 -3.654 9.054 1.00 94.62 193 ALA A C 1
ATOM 1375 O O . ALA A 1 193 ? -15.553 -4.096 8.362 1.00 94.62 193 ALA A O 1
ATOM 1376 N N . GLU A 1 194 ? -17.731 -4.025 8.840 1.00 96.06 194 GLU A N 1
ATOM 1377 C CA . GLU A 1 194 ? -18.129 -4.970 7.784 1.00 96.06 194 GLU A CA 1
ATOM 1378 C C . GLU A 1 194 ? -17.787 -4.455 6.375 1.00 96.06 194 GLU A C 1
ATOM 1380 O O . GLU A 1 194 ? -17.327 -5.217 5.514 1.00 96.06 194 GLU A O 1
ATOM 1385 N N . LYS A 1 195 ? -17.927 -3.142 6.141 1.00 96.62 195 LYS A N 1
ATOM 1386 C CA . LYS A 1 195 ? -17.465 -2.503 4.898 1.00 96.62 195 LYS A CA 1
ATOM 1387 C C . LYS A 1 195 ? -15.952 -2.612 4.733 1.00 96.62 195 LYS A C 1
ATOM 1389 O O . LYS A 1 195 ? -15.497 -2.891 3.625 1.00 96.62 195 LYS A O 1
ATOM 1394 N N . VAL A 1 196 ? -15.177 -2.435 5.806 1.00 97.06 196 VAL A N 1
ATOM 1395 C CA . VAL A 1 196 ? -13.716 -2.625 5.776 1.00 97.06 196 VAL A CA 1
ATOM 1396 C C . VAL A 1 196 ? -13.368 -4.075 5.443 1.00 97.06 196 VAL A C 1
ATOM 1398 O O . VAL A 1 196 ? -12.518 -4.297 4.586 1.00 97.06 196 VAL A O 1
ATOM 1401 N N . VAL A 1 197 ? -14.055 -5.063 6.026 1.00 96.81 197 VAL A N 1
ATOM 1402 C CA . VAL A 1 197 ? -13.846 -6.486 5.694 1.00 96.81 197 VAL A CA 1
ATOM 1403 C C . VAL A 1 197 ? -14.106 -6.738 4.207 1.00 96.81 197 VAL A C 1
ATOM 1405 O O . VAL A 1 197 ? -13.232 -7.258 3.517 1.00 96.81 197 VAL A O 1
ATOM 1408 N N . THR A 1 198 ? -15.242 -6.280 3.682 1.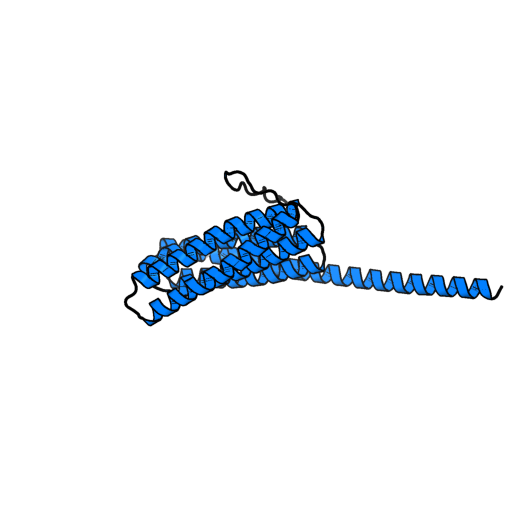00 96.62 198 THR A N 1
ATOM 1409 C CA . THR A 1 198 ? -15.587 -6.443 2.259 1.00 96.62 198 THR A CA 1
ATOM 1410 C C . THR A 1 198 ? -14.568 -5.754 1.344 1.00 96.62 198 THR A C 1
ATOM 1412 O O . THR A 1 198 ? -14.097 -6.330 0.365 1.00 96.62 198 THR A O 1
ATOM 1415 N N . LYS A 1 199 ? -14.168 -4.517 1.666 1.00 96.94 199 LYS A N 1
ATOM 1416 C CA . LYS A 1 199 ? -13.153 -3.790 0.891 1.00 96.94 199 LYS A CA 1
ATOM 1417 C C . LYS A 1 199 ? -11.789 -4.488 0.973 1.00 96.94 199 LYS A C 1
ATOM 1419 O O . LYS A 1 199 ? -11.078 -4.525 -0.028 1.00 96.94 199 LYS A O 1
ATOM 1424 N N . SER A 1 200 ? -11.438 -5.085 2.114 1.00 96.88 200 SER A N 1
ATOM 1425 C CA . SER A 1 200 ? -10.165 -5.794 2.292 1.00 96.88 200 SER A CA 1
ATOM 1426 C C . SER A 1 200 ? -10.021 -6.989 1.356 1.00 96.88 200 SER A C 1
ATOM 1428 O O . SER A 1 200 ? -8.929 -7.221 0.851 1.00 96.88 200 SER A O 1
ATOM 1430 N N . GLU A 1 201 ? -11.116 -7.678 1.028 1.00 96.38 201 GLU A N 1
ATOM 1431 C CA . GLU A 1 201 ? -11.121 -8.766 0.043 1.00 96.38 201 GLU A CA 1
ATOM 1432 C C . GLU A 1 201 ? -10.804 -8.249 -1.365 1.00 96.38 201 GLU A C 1
ATOM 1434 O O . GLU A 1 201 ? -10.001 -8.844 -2.084 1.00 96.38 201 GLU A O 1
ATOM 1439 N N . THR A 1 202 ? -11.358 -7.094 -1.744 1.00 96.38 202 THR A N 1
ATOM 1440 C CA . THR A 1 202 ? -11.027 -6.428 -3.014 1.00 96.38 202 THR A CA 1
ATOM 1441 C C . THR A 1 202 ? -9.545 -6.054 -3.080 1.00 96.38 202 THR A C 1
ATOM 1443 O O . THR A 1 202 ? -8.889 -6.313 -4.090 1.00 96.38 202 THR A O 1
ATOM 1446 N N . VAL A 1 203 ? -8.989 -5.499 -1.998 1.00 97.31 203 VAL A N 1
ATOM 1447 C CA . VAL A 1 203 ? -7.561 -5.142 -1.931 1.00 97.31 203 VAL A CA 1
ATOM 1448 C C . VAL A 1 203 ? -6.674 -6.396 -1.952 1.00 97.31 203 VAL A C 1
ATOM 1450 O O . VAL A 1 203 ? -5.650 -6.413 -2.632 1.00 97.31 203 VAL A O 1
ATOM 1453 N N . LEU A 1 204 ? -7.086 -7.483 -1.294 1.00 95.94 204 LEU A N 1
ATOM 1454 C CA . LEU A 1 204 ? -6.387 -8.771 -1.331 1.00 95.94 204 LEU A CA 1
ATOM 1455 C C . LEU A 1 204 ? -6.374 -9.372 -2.747 1.00 95.94 204 LEU A C 1
ATOM 1457 O O . LEU A 1 204 ? -5.359 -9.913 -3.186 1.00 95.94 204 LEU A O 1
ATOM 1461 N N . ASN A 1 205 ? -7.479 -9.244 -3.485 1.00 96.50 205 ASN A N 1
ATOM 1462 C CA . ASN A 1 205 ? -7.574 -9.681 -4.877 1.00 96.50 205 ASN A CA 1
ATOM 1463 C C . ASN A 1 205 ? -6.664 -8.862 -5.800 1.00 96.50 205 ASN A C 1
ATOM 1465 O O . ASN A 1 205 ? -6.046 -9.429 -6.701 1.00 96.50 205 ASN A O 1
ATOM 1469 N N . LEU A 1 206 ? -6.553 -7.548 -5.581 1.00 95.06 206 LEU A N 1
ATOM 1470 C CA . LEU A 1 206 ? -5.592 -6.699 -6.291 1.00 95.06 206 LEU A CA 1
ATOM 1471 C C . LEU A 1 206 ? -4.150 -7.140 -6.002 1.00 95.06 206 LEU A C 1
ATOM 1473 O O . LEU A 1 206 ? -3.360 -7.329 -6.925 1.00 95.06 206 LEU A O 1
ATOM 1477 N N . ASN A 1 207 ? -3.820 -7.366 -4.731 1.00 95.56 207 ASN A N 1
ATOM 1478 C CA . ASN A 1 207 ? -2.502 -7.841 -4.319 1.00 95.56 207 ASN A CA 1
ATOM 1479 C C . ASN A 1 207 ? -2.167 -9.215 -4.943 1.00 95.56 207 ASN A C 1
ATOM 1481 O O . ASN A 1 207 ? -1.084 -9.399 -5.491 1.00 95.56 207 ASN A O 1
ATOM 1485 N N . THR A 1 208 ? -3.135 -10.136 -4.979 1.00 96.31 208 THR A N 1
ATOM 1486 C CA . THR A 1 208 ? -2.994 -11.465 -5.605 1.00 96.31 208 THR A CA 1
ATOM 1487 C C . THR A 1 208 ? -2.753 -11.379 -7.116 1.00 96.31 208 THR A C 1
ATOM 1489 O O . THR A 1 208 ? -1.976 -12.157 -7.681 1.00 96.31 208 THR A O 1
ATOM 1492 N N . GLN A 1 209 ? -3.392 -10.423 -7.795 1.00 96.31 209 GLN A N 1
ATOM 1493 C CA . GLN A 1 209 ? -3.113 -10.150 -9.206 1.00 96.31 209 GLN A CA 1
ATOM 1494 C C . GLN A 1 209 ? -1.680 -9.649 -9.391 1.00 96.31 209 GLN A C 1
ATOM 1496 O O . GLN A 1 209 ? -0.974 -10.164 -10.255 1.00 96.31 209 GLN A O 1
ATOM 1501 N N . ALA A 1 210 ? -1.213 -8.732 -8.540 1.00 96.00 210 ALA A N 1
ATOM 1502 C CA . ALA A 1 210 ? 0.166 -8.252 -8.585 1.00 96.00 210 ALA A CA 1
ATOM 1503 C C . ALA A 1 210 ? 1.187 -9.383 -8.362 1.00 96.00 210 ALA A C 1
ATOM 1505 O O . ALA A 1 210 ? 2.161 -9.476 -9.108 1.00 96.00 210 ALA A O 1
ATOM 1506 N N . THR A 1 211 ? 0.932 -10.296 -7.415 1.00 96.75 211 THR A N 1
ATOM 1507 C CA . THR A 1 211 ? 1.713 -11.534 -7.232 1.00 96.75 211 THR A CA 1
ATOM 1508 C C . THR A 1 211 ? 1.776 -12.345 -8.525 1.00 96.75 211 THR A C 1
ATOM 1510 O O . THR A 1 211 ? 2.853 -12.752 -8.948 1.00 96.75 211 THR A O 1
ATOM 1513 N N . SER A 1 212 ? 0.633 -12.564 -9.177 1.00 96.38 212 SER A N 1
ATOM 1514 C CA . SER A 1 212 ? 0.559 -13.357 -10.411 1.00 96.38 212 SER A CA 1
ATOM 1515 C C . SER A 1 212 ? 1.345 -12.707 -11.554 1.00 96.38 212 SER A C 1
ATOM 1517 O O . SER A 1 212 ? 2.068 -13.395 -12.273 1.00 96.38 212 SER A O 1
ATOM 1519 N N . THR A 1 213 ? 1.262 -11.381 -11.687 1.00 96.25 213 THR A N 1
ATOM 1520 C CA . THR A 1 213 ? 2.043 -10.610 -12.664 1.00 96.25 213 THR A CA 1
ATOM 1521 C C . THR A 1 213 ? 3.540 -10.692 -12.377 1.00 96.25 213 THR A C 1
ATOM 1523 O O . THR A 1 213 ? 4.319 -10.927 -13.297 1.00 96.25 213 THR A O 1
ATOM 1526 N N . ALA A 1 214 ? 3.952 -10.566 -11.113 1.00 96.19 214 ALA A N 1
ATOM 1527 C CA . ALA A 1 214 ? 5.354 -10.687 -10.718 1.00 96.19 214 ALA A CA 1
ATOM 1528 C C . ALA A 1 214 ? 5.920 -12.083 -11.033 1.00 96.19 214 ALA A C 1
ATOM 1530 O O . ALA A 1 214 ? 7.004 -12.200 -11.602 1.00 96.19 214 ALA A O 1
ATOM 1531 N N . LEU A 1 215 ? 5.164 -13.148 -10.747 1.00 95.81 215 LEU A N 1
ATOM 1532 C CA . LEU A 1 215 ? 5.546 -14.519 -11.104 1.00 95.81 215 LEU A CA 1
ATOM 1533 C C . LEU A 1 215 ? 5.670 -14.696 -12.624 1.00 95.81 215 LEU A C 1
ATOM 1535 O O . LEU A 1 215 ? 6.639 -15.279 -13.104 1.00 95.81 215 LEU A O 1
ATOM 1539 N N . ALA A 1 216 ? 4.730 -14.144 -13.397 1.00 94.81 216 ALA A N 1
ATOM 1540 C CA . ALA A 1 216 ? 4.795 -14.165 -14.858 1.00 94.81 216 ALA A CA 1
ATOM 1541 C C . ALA A 1 216 ? 5.986 -13.364 -15.420 1.00 94.81 216 ALA A C 1
ATOM 1543 O O . ALA A 1 216 ? 6.462 -13.676 -16.508 1.00 94.81 216 ALA A O 1
ATOM 1544 N N . ALA A 1 217 ? 6.477 -12.363 -14.685 1.00 93.62 217 ALA A N 1
ATOM 1545 C CA . ALA A 1 217 ? 7.670 -11.578 -15.007 1.00 93.62 217 ALA A CA 1
ATOM 1546 C C . ALA A 1 217 ? 8.992 -12.249 -14.574 1.00 93.62 217 ALA A C 1
ATOM 1548 O O . ALA A 1 217 ? 10.059 -11.651 -14.701 1.00 93.62 217 ALA A O 1
ATOM 1549 N N . GLY A 1 218 ? 8.941 -13.485 -14.063 1.00 93.31 218 GLY A N 1
ATOM 1550 C CA . GLY A 1 218 ? 10.125 -14.268 -13.705 1.00 93.31 218 GLY A CA 1
ATOM 1551 C C . GLY A 1 218 ? 10.532 -14.200 -12.232 1.00 93.31 218 GLY A C 1
ATOM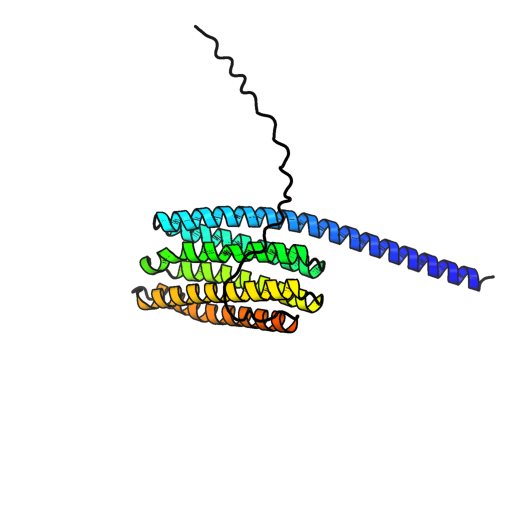 1552 O O . GLY A 1 218 ? 11.623 -14.663 -11.901 1.00 93.31 218 GLY A O 1
ATOM 1553 N N . ALA A 1 219 ? 9.684 -13.662 -11.346 1.00 94.62 219 ALA A N 1
ATOM 1554 C CA . ALA A 1 219 ? 9.882 -13.813 -9.906 1.00 94.62 219 ALA A CA 1
ATOM 1555 C C . ALA A 1 219 ? 9.760 -15.288 -9.491 1.00 94.62 219 ALA A C 1
ATOM 1557 O O . ALA A 1 219 ? 8.954 -16.042 -10.041 1.00 94.62 219 ALA A O 1
ATOM 1558 N N . ILE A 1 220 ? 10.531 -15.689 -8.485 1.00 91.94 220 ILE A N 1
ATOM 1559 C CA . ILE A 1 220 ? 10.544 -17.053 -7.961 1.00 91.94 220 ILE A CA 1
ATOM 1560 C C . ILE A 1 220 ? 9.866 -17.038 -6.583 1.00 91.94 220 ILE A C 1
ATOM 1562 O O . ILE A 1 220 ? 10.256 -16.239 -5.725 1.00 91.94 220 ILE A O 1
ATOM 1566 N N . PRO A 1 221 ? 8.855 -17.897 -6.338 1.00 84.38 221 PRO A N 1
ATOM 1567 C CA . PRO A 1 221 ? 8.284 -18.054 -5.007 1.00 84.38 221 PRO A CA 1
ATOM 1568 C C . PRO A 1 221 ? 9.376 -18.454 -4.012 1.00 84.38 221 PRO A C 1
ATOM 1570 O O . PRO A 1 221 ? 10.089 -19.429 -4.238 1.00 84.38 221 PRO A O 1
ATOM 1573 N N . GLU A 1 222 ? 9.507 -17.716 -2.914 1.00 73.25 222 GLU A N 1
ATOM 1574 C CA . GLU A 1 222 ? 10.423 -18.100 -1.840 1.00 73.25 222 GLU A CA 1
ATOM 1575 C C . GLU A 1 222 ? 9.892 -19.365 -1.143 1.00 73.25 222 GLU A C 1
ATOM 1577 O O . GLU A 1 222 ? 8.779 -19.374 -0.607 1.00 73.25 222 GLU A O 1
ATOM 1582 N N . GLU A 1 223 ? 10.681 -20.444 -1.139 1.00 51.62 223 GLU A N 1
ATOM 1583 C CA . GLU A 1 223 ? 10.418 -21.635 -0.325 1.00 51.62 223 GLU A CA 1
ATOM 1584 C C . GLU A 1 223 ? 10.816 -21.379 1.137 1.00 51.62 223 GLU A C 1
ATOM 1586 O O . GLU A 1 223 ? 11.794 -21.921 1.632 1.00 51.62 223 GLU A O 1
ATOM 1591 N N . GLY A 1 224 ? 10.045 -20.553 1.846 1.00 48.88 224 GLY A N 1
ATOM 1592 C CA . GLY A 1 224 ? 10.190 -20.369 3.293 1.00 48.88 224 GLY A CA 1
ATOM 1593 C C . GLY A 1 224 ? 11.410 -19.554 3.756 1.00 48.88 224 GLY A C 1
ATOM 1594 O O . GLY A 1 224 ? 12.474 -19.554 3.157 1.00 48.88 224 GLY A O 1
ATOM 1595 N N . GLU A 1 225 ? 11.205 -18.890 4.896 1.00 38.06 225 GLU A N 1
ATOM 1596 C CA . GLU A 1 225 ? 12.142 -18.047 5.658 1.00 38.06 225 GLU A CA 1
ATOM 1597 C C . GLU A 1 225 ? 12.482 -16.655 5.090 1.00 38.06 225 GLU A C 1
ATOM 1599 O O . GLU A 1 225 ? 13.441 -16.451 4.363 1.00 38.06 225 GLU A O 1
ATOM 1604 N N . GLY A 1 226 ? 11.724 -15.668 5.589 1.00 42.22 226 GLY A N 1
ATOM 1605 C CA . GLY A 1 226 ? 12.286 -14.460 6.200 1.00 42.22 226 GLY A CA 1
ATOM 1606 C C . GLY A 1 226 ? 13.005 -13.474 5.282 1.00 42.22 226 GLY A C 1
ATOM 1607 O O . GLY A 1 226 ? 14.185 -13.614 4.992 1.00 42.22 226 GLY A O 1
ATOM 1608 N N . PHE A 1 227 ? 12.322 -12.372 4.977 1.00 47.03 227 PHE A N 1
ATOM 1609 C CA . PHE A 1 227 ? 12.915 -11.161 4.415 1.00 47.03 227 PHE A CA 1
ATOM 1610 C C . PHE A 1 227 ? 14.220 -10.760 5.133 1.00 47.03 227 PHE A C 1
ATOM 1612 O O . PHE A 1 227 ? 14.197 -10.323 6.285 1.00 47.03 227 PHE A O 1
ATOM 1619 N N . THR A 1 228 ? 15.347 -10.829 4.425 1.00 37.34 228 THR A N 1
ATOM 1620 C CA . THR A 1 228 ? 16.520 -9.992 4.695 1.00 37.34 228 THR A CA 1
ATOM 1621 C C . THR A 1 228 ? 16.453 -8.785 3.758 1.00 37.34 228 THR A C 1
ATOM 1623 O O . THR A 1 228 ? 16.556 -8.977 2.543 1.00 37.34 228 THR A O 1
ATOM 1626 N N . PRO A 1 229 ? 16.262 -7.552 4.263 1.00 40.00 229 PRO A N 1
ATOM 1627 C CA . PRO A 1 229 ? 16.317 -6.370 3.413 1.00 40.00 229 PRO A CA 1
ATOM 1628 C C . PRO A 1 229 ? 17.673 -6.297 2.712 1.00 40.00 229 PRO A C 1
ATOM 1630 O O . PRO A 1 229 ? 18.707 -6.522 3.341 1.00 40.00 229 PRO A O 1
ATOM 1633 N N . ALA A 1 230 ? 17.669 -5.948 1.424 1.00 39.59 230 ALA A N 1
ATOM 1634 C CA . ALA A 1 230 ? 18.887 -5.521 0.752 1.00 39.59 230 ALA A CA 1
ATOM 1635 C C . ALA A 1 230 ? 19.472 -4.325 1.519 1.00 39.59 230 ALA A C 1
ATOM 1637 O O . ALA A 1 230 ? 18.737 -3.396 1.870 1.00 39.59 230 ALA A O 1
ATOM 1638 N N . GLU A 1 231 ? 20.775 -4.361 1.802 1.00 33.03 231 GLU A N 1
ATOM 1639 C CA . GLU A 1 231 ? 21.472 -3.231 2.409 1.00 33.03 231 GLU A CA 1
ATOM 1640 C C . GLU A 1 231 ? 21.207 -1.978 1.567 1.00 33.03 231 GLU A C 1
ATOM 1642 O O . GLU A 1 231 ? 21.424 -1.959 0.354 1.00 33.03 231 GLU A O 1
ATOM 1647 N N . THR A 1 232 ? 20.698 -0.927 2.209 1.00 35.47 232 THR A N 1
ATOM 1648 C CA . THR A 1 232 ? 20.585 0.398 1.597 1.00 35.47 232 THR A CA 1
ATOM 1649 C C . THR A 1 232 ? 21.932 0.785 0.981 1.00 35.47 232 THR A C 1
ATOM 1651 O O . THR A 1 232 ? 22.938 0.720 1.698 1.00 35.47 232 THR A O 1
ATOM 1654 N N . PRO A 1 233 ? 21.994 1.230 -0.290 1.00 33.16 233 PRO A N 1
ATOM 1655 C CA . PRO A 1 233 ? 23.223 1.787 -0.829 1.00 33.16 233 PRO A CA 1
ATOM 1656 C C . PRO A 1 233 ? 23.608 2.997 0.026 1.00 33.16 233 PRO A C 1
ATOM 1658 O O . PRO A 1 233 ? 22.913 4.013 0.065 1.00 33.16 233 PRO A O 1
ATOM 1661 N N . SER A 1 234 ? 24.702 2.854 0.770 1.00 40.84 234 SER A N 1
ATOM 1662 C CA . SER A 1 234 ? 25.287 3.898 1.609 1.00 40.84 234 SER A CA 1
ATOM 1663 C C . SER A 1 234 ? 25.944 4.971 0.740 1.00 40.84 234 SER A C 1
ATOM 1665 O O . SER A 1 234 ? 27.160 5.098 0.743 1.00 40.84 234 SER A O 1
ATOM 1667 N N . THR A 1 235 ? 25.172 5.734 -0.031 1.00 42.03 235 THR A N 1
ATOM 1668 C CA . THR A 1 235 ? 25.674 6.921 -0.741 1.00 42.03 235 THR A CA 1
ATOM 1669 C C . THR A 1 235 ? 24.583 7.981 -0.871 1.00 42.03 235 THR A C 1
ATOM 1671 O O . THR A 1 235 ? 24.214 8.385 -1.969 1.00 42.03 235 THR A O 1
ATOM 1674 N N . VAL A 1 236 ? 24.082 8.472 0.262 1.00 33.56 236 VAL A N 1
ATOM 1675 C CA . VAL A 1 236 ? 23.688 9.883 0.335 1.00 33.56 236 VAL A CA 1
ATOM 1676 C C . VAL A 1 236 ? 24.907 10.601 0.890 1.00 33.56 236 VAL A C 1
ATOM 1678 O O . VAL A 1 236 ? 25.214 10.485 2.075 1.00 33.56 236 VAL A O 1
ATOM 1681 N N . SER A 1 237 ? 25.656 11.268 0.011 1.00 37.81 237 SER A N 1
ATOM 1682 C CA . SER A 1 237 ? 26.694 12.212 0.424 1.00 37.81 237 SER A CA 1
ATOM 1683 C C . SER A 1 237 ? 26.107 13.157 1.479 1.00 37.81 237 SER A C 1
ATOM 1685 O O . SER A 1 237 ? 25.001 13.661 1.261 1.00 37.81 237 SER A O 1
ATOM 1687 N N . PRO A 1 238 ? 26.787 13.402 2.613 1.00 37.88 238 PRO A N 1
ATOM 1688 C CA . PRO A 1 238 ? 26.295 14.358 3.591 1.00 37.88 238 PRO A CA 1
ATOM 1689 C C . PRO A 1 238 ? 26.136 15.717 2.905 1.00 37.88 238 PRO A C 1
ATOM 1691 O O . PRO A 1 238 ? 27.048 16.192 2.224 1.00 37.88 238 PRO A O 1
ATOM 1694 N N . LEU A 1 239 ? 24.948 16.309 3.051 1.00 42.91 239 LEU A N 1
ATOM 1695 C CA . LEU A 1 239 ? 24.715 17.711 2.718 1.00 42.91 239 LEU A CA 1
ATOM 1696 C C . LEU A 1 239 ? 25.820 18.556 3.377 1.00 42.91 239 LEU A C 1
ATOM 1698 O O . LEU A 1 239 ? 26.175 18.269 4.524 1.00 42.91 239 LEU A O 1
ATOM 1702 N N . PRO A 1 240 ? 26.381 19.561 2.682 1.00 44.19 240 PRO A N 1
ATOM 1703 C CA . PRO A 1 240 ? 27.386 20.429 3.275 1.00 44.19 240 PRO A CA 1
ATOM 1704 C C . PRO A 1 240 ? 26.818 21.070 4.542 1.00 44.19 240 PRO A C 1
ATOM 1706 O O . PRO A 1 240 ? 25.740 21.663 4.504 1.00 44.19 240 PRO A O 1
ATOM 1709 N N . GLU A 1 241 ? 27.536 20.901 5.655 1.00 44.25 241 GLU A N 1
ATOM 1710 C CA . GLU A 1 241 ? 27.214 21.525 6.935 1.00 44.25 241 GLU A CA 1
ATOM 1711 C C . GLU A 1 241 ? 27.052 23.035 6.736 1.00 44.25 241 GLU A C 1
ATOM 1713 O O . GLU A 1 241 ? 27.950 23.723 6.241 1.00 44.25 241 GLU A O 1
ATOM 1718 N N . GLU A 1 242 ? 25.881 23.544 7.104 1.00 46.22 242 GLU A N 1
ATOM 1719 C CA . GLU A 1 242 ? 25.636 24.974 7.215 1.00 46.22 242 GLU A CA 1
ATOM 1720 C C . GLU A 1 242 ? 26.582 25.527 8.301 1.00 46.22 242 GLU A C 1
ATOM 1722 O O . GLU A 1 242 ? 26.664 24.945 9.389 1.00 46.22 242 GLU A O 1
ATOM 1727 N N . PRO A 1 243 ? 27.359 26.594 8.035 1.00 49.22 243 PRO A N 1
ATOM 1728 C CA . PRO A 1 243 ? 28.301 27.111 9.018 1.00 49.22 243 PRO A CA 1
ATOM 1729 C C . PRO A 1 243 ? 27.543 27.603 10.261 1.00 49.22 243 PRO A C 1
ATOM 1731 O O . PRO A 1 243 ? 26.474 28.204 10.125 1.00 49.22 243 PRO A O 1
ATOM 1734 N N . PRO A 1 244 ? 28.078 27.383 11.475 1.00 50.44 244 PRO A N 1
ATOM 1735 C CA . PRO A 1 244 ? 27.383 27.737 12.702 1.00 50.44 244 PRO A CA 1
ATOM 1736 C C . PRO A 1 244 ? 27.110 29.243 12.751 1.00 50.44 244 PRO A C 1
ATOM 1738 O O . PRO A 1 244 ? 28.020 30.061 12.595 1.00 50.44 244 PRO A O 1
ATOM 1741 N N . ILE A 1 245 ? 25.848 29.594 12.998 1.00 48.69 245 ILE A N 1
ATOM 1742 C CA . ILE A 1 245 ? 25.422 30.954 13.321 1.00 48.69 245 ILE A CA 1
ATOM 1743 C C . ILE A 1 245 ? 26.161 31.356 14.604 1.00 48.69 245 ILE A C 1
ATOM 1745 O O . ILE A 1 245 ? 25.947 30.772 15.665 1.00 48.69 245 ILE A O 1
ATOM 1749 N N . GLN A 1 246 ? 27.085 32.313 14.502 1.00 37.88 246 GLN A N 1
ATOM 1750 C CA . GLN A 1 246 ? 27.690 32.938 15.673 1.00 37.88 246 GLN A CA 1
ATOM 1751 C C . GLN A 1 246 ? 26.668 33.892 16.293 1.00 37.88 246 GLN A C 1
ATOM 1753 O O . GLN A 1 246 ? 26.443 34.987 15.777 1.00 37.88 246 GLN A O 1
ATOM 1758 N N . ASP A 1 247 ? 26.074 33.479 17.410 1.00 42.25 247 ASP A N 1
ATOM 1759 C CA . ASP A 1 247 ? 25.393 34.383 18.333 1.00 42.25 247 ASP A CA 1
ATOM 1760 C C . ASP A 1 247 ? 26.431 35.318 18.9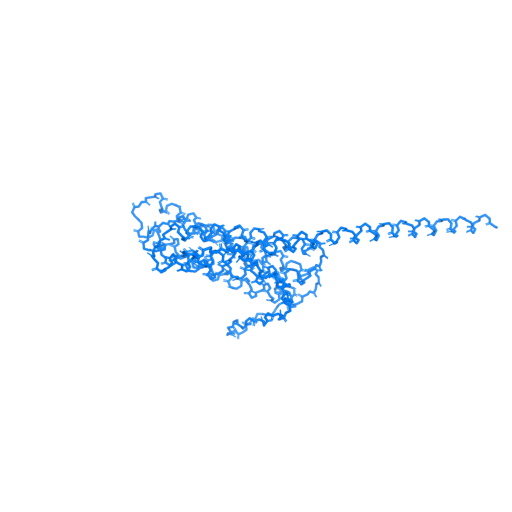66 1.00 42.25 247 ASP A C 1
ATOM 1762 O O . ASP A 1 247 ? 27.067 35.009 19.975 1.00 42.25 247 ASP A O 1
ATOM 1766 N N . THR A 1 248 ? 26.629 36.490 18.366 1.00 46.34 248 THR A N 1
ATOM 1767 C CA . THR A 1 248 ? 27.343 37.597 19.007 1.00 46.34 248 THR A CA 1
ATOM 1768 C C . THR A 1 248 ? 26.378 38.350 19.922 1.00 46.34 248 THR A C 1
ATOM 1770 O O . THR A 1 248 ? 26.029 39.501 19.664 1.00 46.34 248 THR A O 1
ATOM 1773 N N . GLU A 1 249 ? 25.936 37.726 21.015 1.00 42.03 249 GLU A N 1
ATOM 1774 C CA . GLU A 1 249 ? 25.325 38.481 22.109 1.00 42.03 249 GLU A CA 1
ATOM 1775 C C . GLU A 1 249 ? 26.437 38.969 23.045 1.00 42.03 249 GLU A C 1
ATOM 1777 O O . GLU A 1 249 ? 26.925 38.271 23.935 1.00 42.03 249 GLU A O 1
ATOM 1782 N N . ALA A 1 250 ? 26.895 40.195 22.790 1.00 41.81 250 ALA A N 1
ATOM 1783 C CA . ALA A 1 250 ? 27.754 40.930 23.702 1.00 41.81 250 ALA A CA 1
ATOM 1784 C C . ALA A 1 250 ? 26.950 41.299 24.960 1.00 41.81 250 ALA A C 1
ATOM 1786 O O . ALA A 1 250 ? 26.354 42.372 25.046 1.00 41.81 250 ALA A O 1
ATOM 1787 N N . ALA A 1 251 ? 26.946 40.409 25.952 1.00 38.97 251 ALA A N 1
ATOM 1788 C CA . ALA A 1 251 ? 26.544 40.755 27.306 1.00 38.97 251 ALA A CA 1
ATOM 1789 C C . ALA A 1 251 ? 27.572 41.741 27.889 1.00 38.97 251 ALA A C 1
ATOM 1791 O O . ALA A 1 251 ? 28.670 41.361 28.302 1.00 38.97 251 ALA A O 1
ATOM 1792 N N . SER A 1 252 ? 27.217 43.027 27.890 1.00 44.03 252 SER A N 1
ATOM 1793 C CA . SER A 1 252 ? 27.927 44.064 28.638 1.00 44.03 252 SER A CA 1
ATOM 1794 C C . SER A 1 252 ? 27.854 43.736 30.131 1.00 44.03 252 SER A C 1
ATOM 1796 O O . SER A 1 252 ? 26.765 43.598 30.688 1.00 44.03 252 SER A O 1
ATOM 1798 N N . GLN A 1 253 ? 29.017 43.584 30.762 1.00 39.34 253 GLN A N 1
ATOM 1799 C CA . GLN A 1 253 ? 29.152 43.394 32.204 1.00 39.34 253 GLN A CA 1
ATOM 1800 C C . GLN A 1 253 ? 28.915 44.708 32.969 1.00 39.34 253 GLN A C 1
ATOM 1802 O O . GLN A 1 253 ? 29.031 45.796 32.402 1.00 39.34 253 GLN A O 1
ATOM 1807 N N . VAL A 1 254 ? 28.556 44.516 34.242 1.00 41.84 254 VAL A N 1
ATOM 1808 C CA . VAL A 1 254 ? 28.394 45.459 35.368 1.00 41.84 254 VAL A CA 1
ATOM 1809 C C . VAL A 1 254 ? 29.379 46.627 35.369 1.00 41.84 254 VAL A C 1
ATOM 1811 O O . VAL A 1 254 ? 30.585 46.378 35.150 1.00 41.84 254 VAL A O 1
#